Protein AF-A0A352IDE9-F1 (afdb_monomer)

Solvent-accessible surface area (backbone atoms only — not comparable to full-atom values): 1302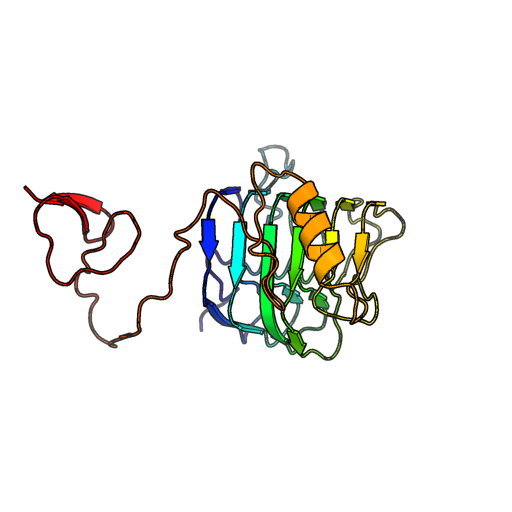6 Å² total; per-residue (Å²): 133,88,87,71,21,55,41,74,54,24,62,37,74,50,74,49,64,64,46,31,39,37,65,39,79,40,80,18,76,86,35,25,17,13,54,48,4,17,22,33,24,38,84,83,41,38,54,98,87,63,52,66,47,69,21,41,39,34,46,31,39,38,29,34,39,40,34,24,47,25,64,15,26,8,41,42,19,5,25,33,48,18,35,34,39,40,32,48,29,39,19,41,28,44,33,41,36,61,17,72,19,21,12,29,36,31,0,29,37,56,28,34,38,37,39,34,51,30,37,13,34,52,44,74,50,49,92,38,71,13,22,40,27,22,10,76,60,51,98,84,31,51,59,31,38,40,34,41,31,40,29,54,38,44,62,83,65,53,52,41,52,79,55,95,72,40,44,79,43,66,73,43,61,31,65,87,74,51,64,66,60,52,40,54,53,56,24,65,75,40,68,85,45,29,38,61,89,75,48,91,91,51,71,60,44,64,69,87,43,93,71,37,54,64,68,74,84,83,74,90,60,98,58,80,89,70,77,56,38,21,39,84,81,67,49,79,45,97,66,88,62,77,47,64,27,30,45,78,91,35,86,42,78,38,120

pLDDT: mean 89.45, std 15.09, range [34.94, 98.94]

Mean predicted aligned error: 9.0 Å

Sequence (255 aa):
TGNGYDSFFGVLCGNVRNIGFEDVDIDCTSTGSGVLGGYVGHTDYSDADRNLYTCYIENVWVTGKLKVASSYCGGFFGNVGGPTVMRNCYANMQITSGASLNGGIVGRVREALTMENCYAAGTINAGTWGGIVGGGQKGSTPATTYKDIVVWNNTEKNFGGTAANDRLSGILYYDGANFHDLQQAVVAWDSKLWTCTMEDGAYPVLLRTAVGIQPVADGVADGRVTSGIYTLTGVRVRQATKGLYIINGRKVMVK

Structure (mmCIF, N/CA/C/O backbone):
data_AF-A0A352IDE9-F1
#
_entry.id   AF-A0A352IDE9-F1
#
loop_
_atom_site.group_PDB
_atom_site.id
_atom_site.type_symbol
_atom_site.label_atom_id
_atom_site.label_alt_id
_atom_site.label_comp_id
_atom_site.label_asym_id
_atom_site.label_entity_id
_atom_site.label_seq_id
_atom_site.pdbx_PDB_ins_code
_atom_site.Cartn_x
_atom_site.Cartn_y
_atom_site.Cartn_z
_atom_site.occupancy
_atom_site.B_iso_or_equiv
_atom_site.auth_seq_id
_atom_site.auth_comp_id
_atom_site.auth_asym_id
_atom_site.auth_atom_id
_atom_site.pdbx_PDB_model_num
ATOM 1 N N . THR A 1 1 ? 17.478 -23.359 -2.709 1.00 36.72 1 THR A N 1
ATOM 2 C CA . THR A 1 1 ? 17.631 -21.909 -2.481 1.00 36.72 1 THR A CA 1
ATOM 3 C C . THR A 1 1 ? 16.580 -21.199 -3.313 1.00 36.72 1 THR A C 1
ATOM 5 O O . THR A 1 1 ? 16.746 -21.061 -4.517 1.00 36.72 1 THR A O 1
ATOM 8 N N . GLY A 1 2 ? 15.426 -20.892 -2.714 1.00 41.00 2 GLY A N 1
ATOM 9 C CA . GLY A 1 2 ? 14.331 -20.217 -3.415 1.00 41.00 2 GLY A CA 1
ATOM 10 C C . GLY A 1 2 ? 14.684 -18.749 -3.609 1.00 41.00 2 GLY A C 1
ATOM 11 O O . GLY A 1 2 ? 14.690 -17.986 -2.650 1.00 41.00 2 GLY A O 1
ATOM 12 N N . ASN A 1 3 ? 15.057 -18.370 -4.827 1.00 48.72 3 ASN A N 1
ATOM 13 C CA . ASN A 1 3 ? 15.268 -16.973 -5.177 1.00 48.72 3 ASN A CA 1
ATOM 14 C C . ASN A 1 3 ? 13.908 -16.312 -5.427 1.00 48.72 3 ASN A C 1
ATOM 16 O O . ASN A 1 3 ? 13.334 -16.495 -6.497 1.00 48.72 3 ASN A O 1
ATOM 20 N N . GLY A 1 4 ? 13.462 -15.490 -4.479 1.00 72.50 4 GLY A N 1
ATOM 21 C CA . GLY A 1 4 ? 12.673 -14.298 -4.785 1.00 72.50 4 GLY A CA 1
ATOM 22 C C . GLY A 1 4 ? 11.300 -14.209 -4.122 1.00 72.50 4 GLY A C 1
ATOM 23 O O . GLY A 1 4 ? 10.417 -15.009 -4.397 1.00 72.50 4 GLY A O 1
ATOM 24 N N . TYR A 1 5 ? 11.123 -13.130 -3.355 1.00 81.06 5 TYR A N 1
ATOM 25 C CA . TYR A 1 5 ? 9.841 -12.516 -2.996 1.00 81.06 5 TYR A CA 1
ATOM 26 C C . TYR A 1 5 ? 8.857 -13.427 -2.254 1.00 81.06 5 TYR A C 1
ATOM 28 O O . TYR A 1 5 ? 7.742 -13.621 -2.736 1.00 81.06 5 TYR A O 1
ATOM 36 N N . ASP A 1 6 ? 9.230 -13.943 -1.078 1.00 91.75 6 ASP A N 1
ATOM 37 C CA . ASP A 1 6 ? 8.305 -14.694 -0.212 1.00 91.75 6 ASP A CA 1
ATOM 38 C C . ASP A 1 6 ? 7.051 -13.845 0.055 1.00 91.75 6 ASP A C 1
ATOM 40 O O . ASP A 1 6 ? 7.111 -12.813 0.725 1.00 91.75 6 ASP A O 1
ATOM 44 N N . SER A 1 7 ? 5.953 -14.223 -0.597 1.00 94.56 7 SER A N 1
ATOM 45 C CA . SER A 1 7 ? 4.697 -13.476 -0.726 1.00 94.56 7 SER A CA 1
ATOM 46 C C . SER A 1 7 ? 3.680 -14.343 -1.475 1.00 94.56 7 SER A C 1
ATOM 48 O O . SER A 1 7 ? 4.015 -15.436 -1.936 1.00 94.56 7 SER A O 1
ATOM 50 N N . PHE A 1 8 ? 2.445 -13.869 -1.642 1.00 94.75 8 PHE A N 1
ATOM 51 C CA . PHE A 1 8 ? 1.420 -14.649 -2.337 1.00 94.75 8 PHE A CA 1
ATOM 52 C C . PHE A 1 8 ? 1.679 -14.808 -3.848 1.00 94.75 8 PHE A C 1
ATOM 54 O O . PHE A 1 8 ? 1.571 -15.914 -4.374 1.00 94.75 8 PHE A O 1
ATOM 61 N N . PHE A 1 9 ? 2.021 -13.726 -4.560 1.00 93.81 9 PHE A N 1
ATOM 62 C CA . PHE A 1 9 ? 2.241 -13.761 -6.016 1.00 93.81 9 PHE A CA 1
ATOM 63 C C . PHE A 1 9 ? 3.719 -13.725 -6.425 1.00 93.81 9 PHE A C 1
ATOM 65 O O . PHE A 1 9 ? 4.035 -13.982 -7.587 1.00 93.81 9 PHE A O 1
ATOM 72 N N . GLY A 1 10 ? 4.635 -13.366 -5.521 1.00 93.75 10 GLY A N 1
ATOM 73 C CA . GLY A 1 10 ? 6.023 -13.051 -5.861 1.00 93.75 10 GLY A CA 1
ATOM 74 C C . GLY A 1 10 ? 6.123 -11.723 -6.615 1.00 93.75 10 GLY A C 1
ATOM 75 O O . GLY A 1 10 ? 6.438 -10.680 -6.036 1.00 93.75 10 GLY A O 1
ATOM 76 N N . VAL A 1 11 ? 5.806 -11.759 -7.909 1.00 94.06 11 VAL A N 1
ATOM 77 C CA . VAL A 1 11 ? 5.697 -10.592 -8.796 1.00 94.06 11 VAL A CA 1
ATOM 78 C C . VAL A 1 11 ? 4.276 -10.537 -9.345 1.00 94.06 11 VAL A C 1
ATOM 80 O O . VAL A 1 11 ? 3.870 -11.390 -10.133 1.00 94.06 11 VAL A O 1
ATOM 83 N N . LEU A 1 12 ? 3.510 -9.525 -8.943 1.00 96.06 12 LEU A N 1
ATOM 84 C CA . LEU A 1 12 ? 2.141 -9.346 -9.406 1.00 96.06 12 LEU A CA 1
ATOM 85 C C . LEU A 1 12 ? 2.095 -8.495 -10.680 1.00 96.06 12 LEU A C 1
ATOM 87 O O . LEU A 1 12 ? 2.311 -7.288 -10.627 1.00 96.06 12 LEU A O 1
ATOM 91 N N . CYS A 1 13 ? 1.713 -9.105 -11.801 1.00 95.19 13 CYS A N 1
ATOM 92 C CA . CYS A 1 13 ? 1.390 -8.420 -13.056 1.00 95.19 13 CYS A CA 1
ATOM 93 C C . CYS A 1 13 ? -0.074 -8.694 -13.416 1.00 95.19 13 CYS A C 1
ATOM 95 O O . CYS A 1 13 ? -0.402 -9.771 -13.912 1.00 95.19 13 CYS A O 1
ATOM 97 N N . GLY A 1 14 ? -0.971 -7.753 -13.116 1.00 91.62 14 GLY A N 1
ATOM 98 C CA . GLY A 1 14 ? -2.404 -7.932 -13.339 1.00 91.62 14 GLY A CA 1
ATOM 99 C C . GLY A 1 14 ? -3.266 -7.255 -12.281 1.00 91.62 14 GLY A C 1
ATOM 100 O O . GLY A 1 14 ? -2.928 -6.191 -11.768 1.00 91.62 14 GLY A O 1
ATOM 101 N N . ASN A 1 15 ? -4.408 -7.873 -11.976 1.00 93.25 15 ASN A N 1
ATOM 102 C CA . ASN A 1 15 ? -5.455 -7.268 -11.156 1.00 93.25 15 ASN A CA 1
ATOM 103 C C . ASN A 1 15 ? -5.825 -8.161 -9.971 1.00 93.25 15 ASN A C 1
ATOM 105 O O . ASN A 1 15 ? -6.047 -9.356 -10.152 1.00 93.25 15 ASN A O 1
ATOM 109 N N . VAL A 1 16 ? -5.976 -7.566 -8.788 1.00 95.06 16 VAL A N 1
ATOM 110 C CA . VAL A 1 16 ? -6.447 -8.240 -7.569 1.00 95.06 16 VAL A CA 1
ATOM 111 C C . VAL A 1 16 ? -7.591 -7.423 -7.001 1.00 95.06 16 VAL A C 1
ATOM 113 O O . VAL A 1 16 ? -7.438 -6.224 -6.775 1.00 95.06 16 VAL A O 1
ATOM 116 N N . ARG A 1 17 ? -8.760 -8.045 -6.818 1.00 94.00 17 ARG A N 1
ATOM 117 C CA . ARG A 1 17 ? -9.954 -7.321 -6.381 1.00 94.00 17 ARG A CA 1
ATOM 118 C C . ARG A 1 17 ? -10.809 -8.123 -5.413 1.00 94.00 17 ARG A C 1
ATOM 120 O O . ARG A 1 17 ? -10.960 -9.327 -5.599 1.00 94.00 17 ARG A O 1
ATOM 127 N N . ASN A 1 18 ? -11.439 -7.425 -4.470 1.00 89.94 18 ASN A N 1
ATOM 128 C CA . ASN A 1 18 ? -12.475 -7.954 -3.573 1.00 89.94 18 ASN A CA 1
ATOM 129 C C . ASN A 1 18 ? -12.016 -9.154 -2.729 1.00 89.94 18 ASN A C 1
ATOM 131 O O . ASN A 1 18 ? -12.740 -10.145 -2.610 1.00 89.94 18 ASN A O 1
ATOM 135 N N . ILE A 1 19 ? -10.802 -9.091 -2.186 1.00 89.50 19 ILE A N 1
ATOM 136 C CA . ILE A 1 19 ? -10.217 -10.201 -1.434 1.00 89.50 19 ILE A CA 1
ATOM 137 C C . ILE A 1 19 ? -9.332 -9.700 -0.299 1.00 89.50 19 ILE A C 1
ATOM 139 O O . ILE A 1 19 ? -8.597 -8.730 -0.456 1.00 89.50 19 ILE A O 1
ATOM 143 N N . GLY A 1 20 ? -9.407 -10.380 0.836 1.00 92.12 20 GLY A N 1
ATOM 144 C CA . GLY A 1 20 ? -8.561 -10.133 1.994 1.00 92.12 20 GLY A CA 1
ATOM 145 C C . GLY A 1 20 ? -7.564 -11.243 2.204 1.00 92.12 20 GLY A C 1
ATOM 146 O O . GLY A 1 20 ? -7.850 -12.392 1.873 1.00 92.12 20 GLY A O 1
ATOM 147 N N . PHE A 1 21 ? -6.434 -10.905 2.798 1.00 92.94 21 PHE A N 1
ATOM 148 C CA . PHE A 1 21 ? -5.451 -11.857 3.289 1.00 92.94 21 PHE A CA 1
ATOM 149 C C . PHE A 1 21 ? -5.334 -11.623 4.785 1.00 92.94 21 PHE A C 1
ATOM 151 O O . PHE A 1 21 ? -4.809 -10.595 5.213 1.00 92.94 21 PHE A O 1
ATOM 158 N N . GLU A 1 22 ? -5.913 -12.523 5.567 1.00 91.75 22 GLU A N 1
ATOM 159 C CA . GLU A 1 22 ? -6.051 -12.340 7.007 1.00 91.75 22 GLU A CA 1
ATOM 160 C C . GLU A 1 22 ? -5.077 -13.233 7.756 1.00 91.75 22 GLU A C 1
ATOM 162 O O . GLU A 1 22 ? -4.833 -14.360 7.335 1.00 91.75 22 GLU A O 1
ATOM 167 N N . ASP A 1 23 ? -4.525 -12.704 8.850 1.00 93.31 23 ASP A N 1
ATOM 168 C CA . ASP A 1 23 ? -3.567 -13.402 9.715 1.00 93.31 23 ASP A CA 1
ATOM 169 C C . ASP A 1 23 ? -2.433 -14.074 8.920 1.00 93.31 23 ASP A C 1
ATOM 171 O O . ASP A 1 23 ? -2.084 -15.241 9.100 1.00 93.31 23 ASP A O 1
ATOM 175 N N . VAL A 1 24 ? -1.875 -13.317 7.973 1.00 93.81 24 VAL A N 1
ATOM 176 C CA . VAL A 1 24 ? -0.720 -13.766 7.199 1.00 93.81 24 VAL A CA 1
ATOM 177 C C . VAL A 1 24 ? 0.520 -13.787 8.085 1.00 93.81 24 VAL A C 1
ATOM 179 O O . VAL A 1 24 ? 0.693 -12.916 8.935 1.00 93.81 24 VAL A O 1
ATOM 182 N N . ASP A 1 25 ? 1.416 -14.738 7.852 1.00 95.94 25 ASP A N 1
ATOM 183 C CA . ASP A 1 25 ? 2.741 -14.764 8.469 1.00 95.94 25 ASP A CA 1
ATOM 184 C C . ASP A 1 25 ? 3.778 -15.026 7.377 1.00 95.94 25 ASP A C 1
ATOM 186 O O . ASP A 1 25 ? 3.821 -16.100 6.775 1.00 95.94 25 ASP A O 1
ATOM 190 N N . ILE A 1 26 ? 4.554 -13.994 7.048 1.00 94.62 26 ILE A N 1
ATOM 191 C CA . ILE A 1 26 ? 5.551 -14.029 5.977 1.00 94.62 26 ILE A CA 1
ATOM 192 C C . ILE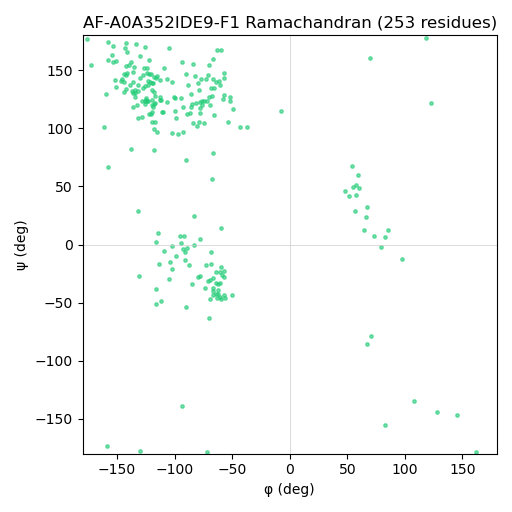 A 1 26 ? 6.912 -13.673 6.564 1.00 94.62 26 ILE A C 1
ATOM 194 O O . ILE A 1 26 ? 7.085 -12.575 7.091 1.00 94.62 26 ILE A O 1
ATOM 198 N N . ASP A 1 27 ? 7.896 -14.560 6.395 1.00 95.12 27 ASP A N 1
ATOM 199 C CA . ASP A 1 27 ? 9.308 -14.307 6.708 1.00 95.12 27 ASP A CA 1
ATOM 200 C C . ASP A 1 27 ? 10.150 -14.347 5.426 1.00 95.12 27 ASP A C 1
ATOM 202 O O . ASP A 1 27 ? 10.537 -15.413 4.947 1.00 95.12 27 ASP A O 1
ATOM 206 N N . CYS A 1 28 ? 10.421 -13.168 4.858 1.00 93.50 28 CYS A N 1
ATOM 207 C CA . CYS A 1 28 ? 11.273 -13.011 3.687 1.00 93.50 28 CYS A CA 1
ATOM 208 C C . CYS A 1 28 ? 12.692 -12.599 4.088 1.00 93.50 28 CYS A C 1
ATOM 210 O O . CYS A 1 28 ? 12.950 -11.459 4.481 1.00 93.50 28 CYS A O 1
ATOM 212 N N . THR A 1 29 ? 13.652 -13.511 3.938 1.00 90.62 29 THR A N 1
ATOM 213 C CA . THR A 1 29 ? 15.048 -13.275 4.356 1.00 90.62 29 THR A CA 1
ATOM 214 C C . THR A 1 29 ? 15.986 -12.868 3.218 1.00 90.62 29 THR A C 1
ATOM 216 O O . THR A 1 29 ? 17.119 -12.457 3.464 1.00 90.62 29 THR A O 1
ATOM 219 N N . SER A 1 30 ? 15.529 -12.963 1.968 1.00 86.25 30 SER A N 1
ATOM 220 C CA . SER A 1 30 ? 16.398 -12.917 0.785 1.00 86.25 30 SER A CA 1
ATOM 221 C C . SER A 1 30 ? 16.363 -11.597 0.007 1.00 86.25 30 SER A C 1
ATOM 223 O O . SER A 1 30 ? 17.352 -11.225 -0.620 1.00 86.25 30 SER A O 1
ATOM 225 N N . THR A 1 31 ? 15.238 -10.882 0.024 1.00 91.06 31 THR A N 1
ATOM 226 C CA . THR A 1 31 ? 14.988 -9.699 -0.814 1.00 91.06 31 THR A CA 1
ATOM 227 C C . THR A 1 31 ? 13.879 -8.839 -0.203 1.00 91.06 31 THR A C 1
ATOM 229 O O . THR A 1 31 ? 13.429 -9.105 0.909 1.00 91.06 31 THR A O 1
ATOM 232 N N . GLY A 1 32 ? 13.448 -7.797 -0.913 1.00 92.62 32 GLY A N 1
ATOM 233 C CA . GLY A 1 32 ? 12.332 -6.964 -0.487 1.00 92.62 32 GLY A CA 1
ATOM 234 C C . GLY A 1 32 ? 10.980 -7.599 -0.793 1.00 92.62 32 GLY A C 1
ATOM 235 O O . GLY A 1 32 ? 10.808 -8.164 -1.868 1.00 92.62 32 GLY A O 1
ATOM 236 N N . SER A 1 33 ? 10.019 -7.501 0.125 1.00 96.50 33 SER A N 1
ATOM 237 C CA . SER A 1 33 ? 8.734 -8.197 0.015 1.00 96.50 33 SER A CA 1
ATOM 238 C C . SER A 1 33 ? 7.535 -7.385 0.515 1.00 96.50 33 SER A C 1
ATOM 240 O O . SER A 1 33 ? 7.671 -6.292 1.066 1.00 96.50 33 SER A O 1
ATOM 242 N N . GLY A 1 34 ? 6.356 -7.951 0.294 1.00 97.81 34 GLY A N 1
ATOM 243 C CA . GLY A 1 34 ? 5.067 -7.553 0.838 1.00 97.81 34 GLY A CA 1
ATOM 244 C C . GLY A 1 34 ? 4.106 -8.735 0.792 1.00 97.81 34 GLY A C 1
ATOM 245 O O . GLY A 1 34 ? 4.451 -9.782 0.249 1.00 97.81 34 GLY A O 1
ATOM 246 N N . VAL A 1 35 ? 2.902 -8.599 1.348 1.00 98.25 35 VAL A N 1
ATOM 247 C CA . VAL A 1 35 ? 1.969 -9.736 1.433 1.00 98.25 35 VAL A CA 1
ATOM 248 C C . VAL A 1 35 ? 1.565 -10.257 0.057 1.00 98.25 35 VAL A C 1
ATOM 250 O O . VAL A 1 35 ? 1.554 -11.466 -0.180 1.00 98.25 35 VAL A O 1
ATOM 253 N N . LEU A 1 36 ? 1.281 -9.352 -0.879 1.00 97.50 36 LEU A N 1
ATOM 254 C CA . LEU A 1 36 ? 0.892 -9.735 -2.232 1.00 97.50 36 LEU A CA 1
ATOM 255 C C . LEU A 1 36 ? 2.103 -9.990 -3.123 1.00 97.50 36 LEU A C 1
ATOM 257 O O . LEU A 1 36 ? 2.043 -10.857 -3.990 1.00 97.50 36 LEU A O 1
ATOM 261 N N . GLY A 1 37 ? 3.197 -9.260 -2.931 1.00 96.50 37 GLY A N 1
ATOM 262 C CA . GLY A 1 37 ? 4.366 -9.405 -3.786 1.00 96.50 37 GLY A CA 1
ATOM 263 C C . GLY A 1 37 ? 5.569 -8.620 -3.303 1.00 96.50 37 GLY A C 1
ATOM 264 O O . GLY A 1 37 ? 5.446 -7.549 -2.713 1.00 96.50 37 GLY A O 1
ATOM 265 N N . GLY A 1 38 ? 6.759 -9.075 -3.671 1.00 96.56 38 GLY A N 1
ATOM 266 C CA . GLY A 1 38 ? 7.912 -8.181 -3.696 1.00 96.56 38 GLY A CA 1
ATOM 267 C C . GLY A 1 38 ? 7.778 -7.109 -4.767 1.00 96.56 38 GLY A C 1
ATOM 268 O O . GLY A 1 38 ? 8.274 -6.002 -4.575 1.00 96.56 38 GLY A O 1
ATOM 269 N N . TYR A 1 39 ? 7.062 -7.403 -5.856 1.00 96.62 39 TYR A N 1
ATOM 270 C CA . TYR A 1 39 ? 6.796 -6.465 -6.944 1.00 96.62 39 TYR A CA 1
ATOM 271 C C . TYR A 1 39 ? 5.311 -6.413 -7.299 1.00 96.62 39 TYR A C 1
ATOM 273 O O . TYR A 1 39 ? 4.640 -7.444 -7.336 1.00 96.62 39 TYR A O 1
ATOM 281 N N . VAL A 1 40 ? 4.840 -5.215 -7.645 1.00 98.19 40 VAL A N 1
ATOM 282 C CA . VAL A 1 40 ? 3.651 -4.996 -8.475 1.00 98.19 40 VAL A CA 1
ATOM 283 C C . VAL A 1 40 ? 4.056 -4.283 -9.761 1.00 98.19 40 VAL A C 1
ATOM 285 O O . VAL A 1 40 ? 4.763 -3.271 -9.733 1.00 98.19 40 VAL A O 1
ATOM 288 N N . GLY A 1 41 ? 3.645 -4.853 -10.888 1.00 95.25 41 GLY A N 1
ATOM 289 C CA . GLY A 1 41 ? 4.132 -4.507 -12.214 1.00 95.25 41 GLY A CA 1
ATOM 290 C C . GLY A 1 41 ? 5.586 -4.932 -12.454 1.00 95.25 41 GLY A C 1
ATOM 291 O O . GLY A 1 41 ? 6.373 -5.170 -11.533 1.00 95.25 41 GLY A O 1
ATOM 292 N N . HIS A 1 42 ? 5.947 -5.015 -13.730 1.00 91.88 42 HIS A N 1
ATOM 293 C CA . HIS A 1 42 ? 7.302 -5.302 -14.192 1.00 91.88 42 HIS A CA 1
ATOM 294 C C . HIS A 1 42 ? 7.521 -4.637 -15.552 1.00 91.88 42 HIS A C 1
ATOM 296 O O . HIS A 1 42 ? 6.555 -4.404 -16.277 1.00 91.88 42 HIS A O 1
ATOM 302 N N . THR A 1 43 ? 8.775 -4.391 -15.937 1.00 86.50 43 THR A N 1
ATOM 303 C CA . THR A 1 43 ? 9.109 -3.816 -17.256 1.00 86.50 43 THR A CA 1
ATOM 304 C C . THR A 1 43 ? 8.619 -4.677 -18.421 1.00 86.50 43 THR A C 1
ATOM 306 O O . THR A 1 43 ? 8.330 -4.170 -19.501 1.00 86.50 43 THR A O 1
ATOM 309 N N . ASP A 1 44 ? 8.477 -5.978 -18.176 1.00 88.81 44 ASP A N 1
ATOM 310 C CA . ASP A 1 44 ? 8.025 -6.956 -19.169 1.00 88.81 44 ASP A CA 1
ATOM 311 C C . ASP A 1 44 ? 6.496 -7.113 -19.193 1.00 88.81 44 ASP A C 1
ATOM 313 O O . ASP A 1 44 ? 5.961 -7.854 -20.012 1.00 88.81 44 ASP A O 1
ATOM 317 N N . TYR A 1 45 ? 5.775 -6.420 -18.306 1.00 92.06 45 TYR A N 1
ATOM 318 C CA . TYR A 1 45 ? 4.317 -6.358 -18.337 1.00 92.06 45 TYR A CA 1
ATOM 319 C C . TYR A 1 45 ? 3.878 -5.170 -19.194 1.00 92.06 45 TYR A C 1
ATOM 321 O O . TYR A 1 45 ? 3.456 -4.130 -18.690 1.00 92.06 45 TYR A O 1
ATOM 329 N N . SER A 1 46 ? 4.044 -5.327 -20.504 1.00 93.44 46 SER A N 1
ATOM 330 C CA . SER A 1 46 ? 3.764 -4.310 -21.516 1.00 93.44 46 SER A CA 1
ATOM 331 C C . SER A 1 46 ? 3.136 -4.891 -22.781 1.00 93.44 46 SER A C 1
ATOM 333 O O . SER A 1 46 ? 3.139 -6.106 -22.994 1.00 93.44 46 SER A O 1
ATOM 335 N N . ASP A 1 47 ? 2.581 -4.008 -23.612 1.00 88.81 47 ASP A N 1
ATOM 336 C CA . ASP A 1 47 ? 2.179 -4.333 -24.979 1.00 88.81 47 ASP A CA 1
ATOM 337 C C . ASP A 1 47 ? 3.388 -4.524 -25.921 1.00 88.81 47 ASP A C 1
ATOM 339 O O . ASP A 1 47 ? 4.552 -4.437 -25.521 1.00 88.81 47 ASP A O 1
ATOM 343 N N . ALA A 1 48 ? 3.112 -4.791 -27.201 1.00 92.81 48 ALA A N 1
ATOM 344 C CA . ALA A 1 48 ? 4.145 -5.015 -28.214 1.00 92.81 48 ALA A CA 1
ATOM 345 C C . ALA A 1 48 ? 5.083 -3.807 -28.424 1.00 92.81 48 ALA A C 1
ATOM 347 O O . ALA A 1 48 ? 6.228 -3.996 -28.837 1.00 92.81 48 ALA A O 1
ATOM 348 N N . ASP A 1 49 ? 4.625 -2.596 -28.096 1.00 93.25 49 ASP A N 1
ATOM 349 C CA . ASP A 1 49 ? 5.367 -1.342 -28.243 1.00 93.25 49 ASP A CA 1
ATOM 350 C C . ASP A 1 49 ? 6.093 -0.934 -26.945 1.00 93.25 49 ASP A C 1
ATOM 352 O O . ASP A 1 49 ? 6.693 0.139 -26.873 1.00 93.25 49 ASP A O 1
ATOM 356 N N . ARG A 1 50 ? 6.097 -1.810 -25.927 1.00 91.62 50 ARG A N 1
ATOM 357 C CA . ARG A 1 50 ? 6.645 -1.581 -24.578 1.00 91.62 50 ARG A CA 1
ATOM 358 C C . ARG A 1 50 ? 5.904 -0.522 -23.760 1.00 91.62 50 ARG A C 1
ATOM 360 O O . ARG A 1 50 ? 6.467 0.011 -22.800 1.00 91.62 50 ARG A O 1
ATOM 367 N N . ASN A 1 51 ? 4.636 -0.254 -24.061 1.00 89.81 51 ASN A N 1
ATOM 368 C CA . ASN A 1 51 ? 3.802 0.520 -23.147 1.00 89.81 51 ASN A CA 1
ATOM 369 C C . ASN A 1 51 ? 3.392 -0.380 -21.981 1.00 89.81 51 ASN A C 1
ATOM 371 O O . ASN A 1 51 ? 2.767 -1.424 -22.176 1.00 89.81 51 ASN A O 1
ATOM 375 N N . LEU A 1 52 ? 3.770 0.008 -20.763 1.00 93.56 52 LEU A N 1
ATOM 376 C CA . LEU A 1 52 ? 3.494 -0.781 -19.565 1.00 93.56 52 LEU A CA 1
ATOM 377 C C . LEU A 1 52 ? 1.987 -0.858 -19.294 1.00 93.56 52 LEU A C 1
ATOM 379 O O . LEU A 1 52 ? 1.281 0.152 -19.307 1.00 93.56 52 LEU A O 1
ATOM 383 N N . TYR A 1 53 ? 1.508 -2.059 -18.988 1.00 92.38 53 TYR A N 1
ATOM 384 C CA . TYR A 1 53 ? 0.146 -2.267 -18.528 1.00 92.38 53 TYR A CA 1
ATOM 385 C C . TYR A 1 53 ? 0.001 -1.872 -17.058 1.00 92.38 53 TYR A C 1
ATOM 387 O O . TYR A 1 53 ? 0.860 -2.150 -16.218 1.00 92.38 53 TYR A O 1
ATOM 395 N N . THR A 1 54 ? -1.144 -1.275 -16.734 1.00 96.69 54 THR A N 1
ATOM 396 C CA . THR A 1 54 ? -1.476 -0.897 -15.361 1.00 96.69 54 THR A CA 1
ATOM 397 C C . THR A 1 54 ? -1.963 -2.099 -14.554 1.00 96.69 54 THR A C 1
ATOM 399 O O . THR A 1 54 ? -2.836 -2.846 -15.001 1.00 96.69 54 THR A O 1
ATOM 402 N N . CYS A 1 55 ? -1.437 -2.259 -13.340 1.00 98.00 55 CYS A N 1
ATOM 403 C CA . CYS A 1 55 ? -1.959 -3.189 -12.340 1.00 98.00 55 CYS A CA 1
ATOM 404 C C . CYS A 1 55 ? -3.047 -2.517 -11.488 1.00 98.00 55 CYS A C 1
ATOM 406 O O . CYS A 1 55 ? -2.875 -1.373 -11.063 1.00 98.00 5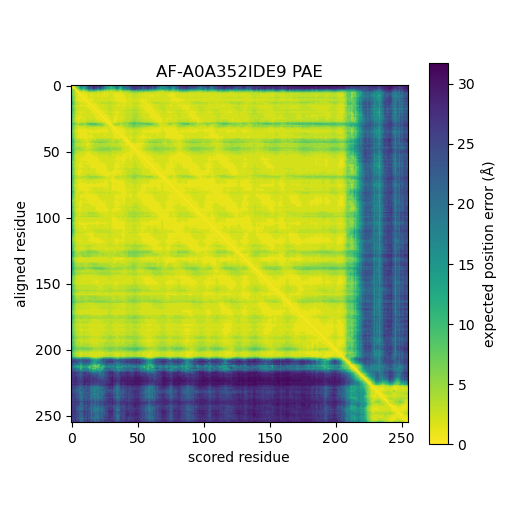5 CYS A O 1
ATOM 408 N N . TYR A 1 56 ? -4.146 -3.222 -11.201 1.00 97.69 56 TYR A N 1
ATOM 409 C CA . TYR A 1 56 ? -5.256 -2.693 -10.394 1.00 97.69 56 TYR A CA 1
ATOM 410 C C . TYR A 1 56 ? -5.491 -3.522 -9.135 1.00 97.69 56 TYR A C 1
ATOM 412 O O . TYR A 1 56 ? -5.829 -4.705 -9.222 1.00 97.69 56 TYR A O 1
ATOM 420 N N . ILE A 1 57 ? -5.375 -2.877 -7.977 1.00 98.50 57 ILE A N 1
ATOM 421 C CA . ILE A 1 57 ? -5.588 -3.464 -6.653 1.00 98.50 57 ILE A CA 1
ATOM 422 C C . ILE A 1 57 ? -6.768 -2.742 -6.012 1.00 98.50 57 ILE A C 1
ATOM 424 O O . ILE A 1 57 ? -6.641 -1.581 -5.634 1.00 98.50 57 ILE A O 1
ATOM 428 N N . GLU A 1 58 ? -7.931 -3.385 -5.949 1.00 96.94 58 GLU A N 1
ATOM 429 C CA . GLU A 1 58 ? -9.172 -2.696 -5.571 1.00 96.94 58 GLU A CA 1
ATOM 430 C C . GLU A 1 58 ? -9.995 -3.489 -4.560 1.00 96.94 58 GLU A C 1
ATOM 432 O O . GLU A 1 58 ? -10.343 -4.643 -4.810 1.00 96.94 58 GLU A O 1
ATOM 437 N N . ASN A 1 59 ? -10.369 -2.869 -3.442 1.00 95.81 59 ASN A N 1
ATOM 438 C CA . ASN A 1 59 ? -11.129 -3.526 -2.372 1.00 95.81 59 ASN A CA 1
ATOM 439 C C . ASN A 1 59 ? -10.353 -4.732 -1.802 1.00 95.81 59 ASN A C 1
ATOM 441 O O . ASN A 1 59 ? -10.869 -5.853 -1.735 1.00 95.81 59 ASN A O 1
ATOM 445 N N . VAL A 1 60 ? -9.076 -4.516 -1.480 1.00 96.88 60 VAL A N 1
ATOM 446 C CA . VAL A 1 60 ? -8.153 -5.558 -1.008 1.00 96.88 60 VAL A CA 1
ATOM 447 C C . VAL A 1 60 ? -7.586 -5.163 0.343 1.00 96.88 60 VAL A C 1
ATOM 449 O O . VAL A 1 60 ? -7.252 -4.001 0.555 1.00 96.88 60 VAL A O 1
ATOM 452 N N . TRP A 1 61 ? -7.433 -6.120 1.252 1.00 97.56 61 TRP A N 1
ATOM 453 C CA . TRP A 1 61 ? -6.800 -5.857 2.541 1.00 97.56 61 TRP A CA 1
ATOM 454 C C . TRP A 1 61 ? -5.851 -6.953 2.976 1.00 97.56 61 TRP A C 1
ATOM 456 O O . TRP A 1 61 ? -5.954 -8.097 2.533 1.00 97.56 61 TRP A O 1
ATOM 466 N N . VAL A 1 62 ? -4.920 -6.576 3.846 1.00 97.75 62 VAL A N 1
ATOM 467 C CA . VAL A 1 62 ? -3.933 -7.485 4.425 1.00 97.75 62 VAL A CA 1
ATOM 468 C C . VAL A 1 62 ? -3.826 -7.251 5.931 1.00 97.75 62 VAL A C 1
ATOM 470 O O . VAL A 1 62 ? -3.740 -6.104 6.383 1.00 97.75 62 VAL A O 1
ATOM 473 N N . THR A 1 63 ? -3.853 -8.330 6.712 1.00 97.25 63 THR A N 1
ATOM 474 C CA . THR A 1 63 ? -3.606 -8.310 8.159 1.00 97.25 63 THR A CA 1
ATOM 475 C C . THR A 1 63 ? -2.678 -9.444 8.562 1.00 97.25 63 THR A C 1
ATOM 477 O O . THR A 1 63 ? -2.650 -10.484 7.909 1.00 97.25 63 THR A O 1
ATOM 480 N N . GLY A 1 64 ? -1.929 -9.252 9.646 1.00 97.38 64 GLY A N 1
ATOM 481 C CA . GLY A 1 64 ? -1.018 -10.262 10.182 1.00 97.38 64 GLY A CA 1
ATOM 482 C C . GLY A 1 64 ? 0.390 -9.719 10.395 1.00 97.38 64 GLY A C 1
ATOM 483 O O . GLY A 1 64 ? 0.573 -8.565 10.789 1.00 97.38 64 GLY A O 1
ATOM 484 N N . LYS A 1 65 ? 1.391 -10.562 10.156 1.00 98.44 65 LYS A N 1
ATOM 485 C CA . LYS A 1 65 ? 2.811 -10.315 10.405 1.00 98.44 65 LYS A CA 1
ATOM 486 C C . LYS A 1 65 ? 3.605 -10.378 9.109 1.00 98.44 65 LYS A C 1
ATOM 488 O O . LYS A 1 65 ? 3.398 -11.242 8.260 1.00 98.44 65 LYS A O 1
ATOM 493 N N . LEU A 1 66 ? 4.544 -9.451 8.972 1.00 98.38 66 LEU A N 1
ATOM 494 C CA . LEU A 1 66 ? 5.460 -9.405 7.841 1.00 98.38 66 LEU A CA 1
ATOM 495 C C . LEU A 1 66 ? 6.869 -9.128 8.344 1.00 98.38 66 LEU A C 1
ATOM 497 O O . LEU A 1 66 ? 7.149 -8.072 8.915 1.00 98.38 66 LEU A O 1
ATOM 501 N N . LYS A 1 67 ? 7.769 -10.070 8.093 1.00 98.12 67 LYS A N 1
ATOM 502 C CA . LYS A 1 67 ? 9.190 -9.939 8.365 1.00 98.12 67 LYS A CA 1
ATOM 503 C C . LYS A 1 67 ? 9.964 -9.893 7.055 1.00 98.12 67 LYS A C 1
ATOM 505 O O . LYS A 1 67 ? 9.832 -10.780 6.220 1.00 98.12 67 LYS A O 1
ATOM 510 N N . VAL A 1 68 ? 10.761 -8.843 6.867 1.00 97.12 68 VAL A N 1
ATOM 511 C CA . VAL A 1 68 ? 11.564 -8.645 5.648 1.00 97.12 68 VAL A CA 1
ATOM 512 C C . VAL A 1 68 ? 12.989 -8.268 6.027 1.00 97.12 68 VAL A C 1
ATOM 514 O O . VAL A 1 68 ? 13.226 -7.258 6.683 1.00 97.12 68 VAL A O 1
ATOM 517 N N . ALA A 1 69 ? 13.971 -9.070 5.625 1.00 95.00 69 ALA A N 1
ATOM 518 C CA . ALA A 1 69 ? 15.350 -8.867 6.061 1.00 95.00 69 ALA A CA 1
ATOM 519 C C . ALA A 1 69 ? 16.088 -7.757 5.300 1.00 95.00 69 ALA A C 1
ATOM 521 O O . ALA A 1 69 ? 17.022 -7.181 5.851 1.00 95.00 69 ALA A O 1
ATOM 522 N N . SER A 1 70 ? 15.730 -7.463 4.042 1.00 93.31 70 SER A N 1
ATOM 523 C CA . SER A 1 70 ? 16.529 -6.548 3.217 1.00 93.31 70 SER A CA 1
ATOM 524 C C . SER A 1 70 ? 15.748 -5.825 2.114 1.00 93.31 70 SER A C 1
ATOM 526 O O . SER A 1 70 ? 14.606 -6.141 1.797 1.00 93.31 70 SER A O 1
ATOM 528 N N . SER A 1 71 ? 16.411 -4.851 1.485 1.00 95.12 71 SER A N 1
ATOM 529 C CA . SER A 1 71 ? 15.943 -4.092 0.317 1.00 95.12 71 SER A CA 1
ATOM 530 C C . SER A 1 71 ? 14.744 -3.173 0.572 1.00 95.12 71 SER A C 1
ATOM 532 O O . SER A 1 71 ? 14.947 -1.988 0.826 1.00 95.12 71 SER A O 1
ATOM 534 N N . TYR A 1 72 ? 13.508 -3.667 0.492 1.00 96.19 72 TYR A N 1
ATOM 535 C CA . TYR A 1 72 ? 12.297 -2.843 0.609 1.00 96.19 72 TYR A CA 1
ATOM 536 C C . TYR A 1 72 ? 11.117 -3.651 1.160 1.00 96.19 72 TYR A C 1
ATOM 538 O O . TYR A 1 72 ? 10.946 -4.809 0.801 1.00 96.19 72 TYR A O 1
ATOM 546 N N . CYS A 1 73 ? 10.295 -3.050 2.014 1.00 98.25 73 CYS A N 1
ATOM 547 C CA . CYS A 1 73 ? 9.177 -3.721 2.676 1.00 98.25 73 CYS A CA 1
ATOM 548 C C . CYS A 1 73 ? 7.913 -2.867 2.618 1.00 98.25 73 CYS A C 1
ATOM 550 O O . CYS A 1 73 ? 7.951 -1.691 2.979 1.00 98.25 73 CYS A O 1
ATOM 552 N N . GLY A 1 74 ? 6.795 -3.452 2.197 1.00 98.31 74 GLY A N 1
ATOM 553 C CA . GLY A 1 74 ? 5.486 -2.814 2.296 1.00 98.31 74 GLY A CA 1
ATOM 554 C C . GLY A 1 74 ? 4.396 -3.818 2.613 1.00 98.31 74 GLY A C 1
ATOM 555 O O . GLY A 1 74 ? 4.471 -4.949 2.145 1.00 98.31 74 GLY A O 1
ATOM 556 N N . GLY A 1 75 ? 3.374 -3.415 3.374 1.00 98.50 75 GLY A N 1
ATOM 557 C CA . GLY A 1 75 ? 2.275 -4.312 3.746 1.00 98.50 75 GLY A CA 1
ATOM 558 C C . GLY A 1 75 ? 1.677 -5.052 2.545 1.00 98.50 75 GLY A C 1
ATOM 559 O O . GLY A 1 75 ? 1.504 -6.263 2.600 1.00 98.50 75 GLY A O 1
ATOM 560 N N . PHE A 1 76 ? 1.458 -4.370 1.418 1.00 98.75 76 PHE A N 1
ATOM 561 C CA . PHE A 1 76 ? 1.032 -5.011 0.170 1.00 98.75 76 PHE A CA 1
ATOM 562 C C . PHE A 1 76 ? 2.213 -5.428 -0.694 1.00 98.75 76 PHE A C 1
ATOM 564 O O . PHE A 1 76 ? 2.287 -6.585 -1.114 1.00 98.75 76 PHE A O 1
ATOM 571 N N . PHE A 1 77 ? 3.105 -4.474 -0.982 1.00 98.7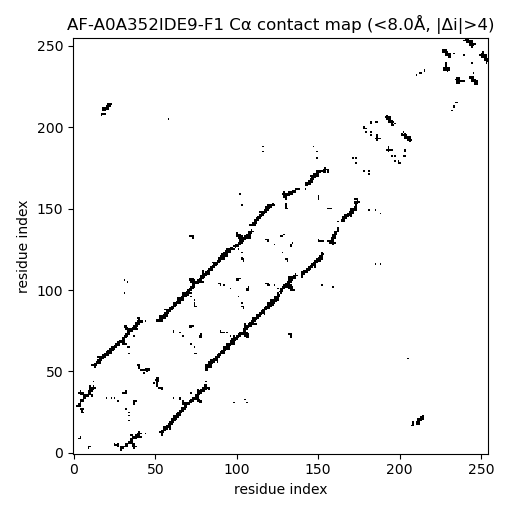5 77 PHE A N 1
ATOM 572 C CA . PHE A 1 77 ? 4.183 -4.670 -1.941 1.00 98.75 77 PHE A CA 1
ATOM 573 C C . PHE A 1 77 ? 5.516 -4.132 -1.456 1.00 98.75 77 PHE A C 1
ATOM 575 O O . PHE A 1 77 ? 5.617 -3.005 -0.968 1.00 98.75 77 PHE A O 1
ATOM 582 N N . GLY A 1 78 ? 6.568 -4.894 -1.732 1.00 98.25 78 GLY A N 1
ATOM 583 C CA . GLY A 1 78 ? 7.929 -4.404 -1.588 1.00 98.25 78 GLY A CA 1
ATOM 584 C C . GLY A 1 78 ? 8.225 -3.238 -2.541 1.00 98.25 78 GLY A C 1
ATOM 585 O O . GLY A 1 78 ? 8.776 -2.220 -2.128 1.00 98.25 78 GLY A O 1
ATOM 586 N N . ASN A 1 79 ? 7.847 -3.363 -3.814 1.00 97.94 79 ASN A N 1
ATOM 587 C CA . ASN A 1 79 ? 8.189 -2.415 -4.868 1.00 97.94 79 ASN A CA 1
ATOM 588 C C . ASN A 1 79 ? 7.060 -2.231 -5.896 1.00 97.94 79 ASN A C 1
ATOM 590 O O . ASN A 1 79 ? 6.596 -3.195 -6.497 1.00 97.94 79 ASN A O 1
ATOM 594 N N . VAL A 1 80 ? 6.718 -0.980 -6.200 1.00 98.31 80 VAL A N 1
ATOM 595 C CA . VAL A 1 80 ? 5.943 -0.609 -7.394 1.00 98.31 80 VAL A CA 1
ATOM 596 C C . VAL A 1 80 ? 6.911 -0.470 -8.566 1.00 98.31 80 VAL A C 1
ATOM 598 O O . VAL A 1 80 ? 7.696 0.479 -8.618 1.00 98.31 80 VAL A O 1
ATOM 601 N N . GLY A 1 81 ? 6.906 -1.465 -9.454 1.00 96.50 81 GLY A N 1
ATOM 602 C CA . GLY A 1 81 ? 7.799 -1.592 -10.611 1.00 96.50 81 GLY A CA 1
ATOM 603 C C . GLY A 1 81 ? 7.126 -1.386 -11.969 1.00 96.50 81 GLY A C 1
ATOM 604 O O . GLY A 1 81 ? 7.826 -1.361 -12.974 1.00 96.50 81 GLY A O 1
ATOM 605 N N . GLY A 1 82 ? 5.803 -1.231 -11.998 1.00 96.81 82 GLY A N 1
ATOM 606 C CA . GLY A 1 82 ? 5.021 -0.810 -13.162 1.00 96.81 82 GLY A CA 1
ATOM 607 C C . GLY A 1 82 ? 3.855 0.091 -12.735 1.00 96.81 82 GLY A C 1
ATOM 608 O O . GLY A 1 82 ? 3.575 0.178 -11.532 1.00 96.81 82 GLY A O 1
ATOM 609 N N . PRO A 1 83 ? 3.164 0.751 -13.685 1.00 97.44 83 PRO A N 1
ATOM 610 C CA . PRO A 1 83 ? 2.013 1.592 -13.388 1.00 97.44 83 PRO A CA 1
ATOM 611 C C . PRO A 1 83 ? 0.989 0.836 -12.542 1.00 97.44 83 PRO A C 1
ATOM 613 O O . PRO A 1 83 ? 0.590 -0.279 -12.878 1.00 97.44 83 PRO A O 1
ATOM 616 N N . THR A 1 84 ? 0.587 1.416 -11.417 1.00 98.75 84 THR A N 1
ATOM 617 C CA . THR A 1 84 ? -0.265 0.736 -10.437 1.00 98.75 84 THR A CA 1
ATOM 618 C C . THR A 1 84 ? -1.331 1.673 -9.894 1.00 98.75 84 THR A C 1
ATOM 620 O O . THR A 1 84 ? -1.064 2.827 -9.557 1.00 98.75 84 THR A O 1
ATOM 623 N N . VAL A 1 85 ? -2.548 1.155 -9.767 1.00 98.81 85 VAL A N 1
ATOM 624 C CA . VAL A 1 85 ? -3.675 1.835 -9.131 1.00 98.81 85 VAL A CA 1
ATOM 625 C C . VAL A 1 85 ? -4.146 0.999 -7.948 1.00 98.81 85 VAL A C 1
ATOM 627 O O . VAL A 1 85 ? -4.483 -0.173 -8.108 1.00 98.81 85 VAL A O 1
ATOM 630 N N . MET A 1 86 ? -4.179 1.607 -6.764 1.00 98.81 86 MET A N 1
ATOM 631 C CA . MET A 1 86 ? -4.689 1.016 -5.530 1.00 98.81 86 MET A CA 1
ATOM 632 C C . MET A 1 86 ? -5.900 1.814 -5.048 1.00 98.81 86 MET A C 1
ATOM 634 O O . MET A 1 86 ? -5.772 3.015 -4.809 1.00 98.81 86 MET A O 1
ATOM 638 N N . ARG A 1 87 ? -7.062 1.168 -4.903 1.00 98.69 87 ARG A N 1
ATOM 639 C CA . ARG A 1 87 ? -8.283 1.817 -4.405 1.00 98.69 87 ARG A CA 1
ATOM 640 C C . ARG A 1 87 ? -8.973 1.019 -3.324 1.00 98.69 87 ARG A C 1
ATOM 642 O O . ARG A 1 87 ? -9.176 -0.180 -3.489 1.00 98.69 87 ARG A O 1
ATOM 649 N N . ASN A 1 88 ? -9.437 1.703 -2.285 1.00 98.31 88 ASN A N 1
ATOM 650 C CA . ASN A 1 88 ? -10.174 1.075 -1.192 1.00 98.31 88 ASN A CA 1
ATOM 651 C C . ASN A 1 88 ? -9.387 -0.090 -0.571 1.00 98.31 88 ASN A C 1
ATOM 653 O O . ASN A 1 88 ? -9.888 -1.210 -0.473 1.00 98.31 88 ASN A O 1
ATOM 657 N N . CYS A 1 89 ? -8.120 0.150 -0.239 1.00 98.62 89 CYS A N 1
ATOM 658 C CA . CYS A 1 89 ? -7.224 -0.885 0.266 1.00 98.62 89 CYS A CA 1
ATOM 659 C C . CYS A 1 89 ? -6.706 -0.543 1.656 1.00 98.62 89 CYS A C 1
ATOM 661 O O . CYS A 1 89 ? -6.438 0.620 1.952 1.00 98.62 89 CYS A O 1
ATOM 663 N N . TYR A 1 90 ? -6.485 -1.550 2.498 1.00 98.69 90 TYR A N 1
ATOM 664 C CA . TYR A 1 90 ? -5.847 -1.306 3.789 1.00 98.69 90 TYR A CA 1
ATOM 665 C C . TYR A 1 90 ? -4.860 -2.377 4.220 1.00 98.69 90 TYR A C 1
ATOM 667 O O . TYR A 1 90 ? -5.021 -3.560 3.925 1.00 98.69 90 TYR A O 1
ATOM 675 N N . ALA A 1 91 ? -3.826 -1.942 4.935 1.00 98.75 91 ALA A N 1
ATOM 676 C CA . ALA A 1 91 ? -2.857 -2.816 5.580 1.00 98.75 91 ALA A CA 1
ATOM 677 C C . ALA A 1 91 ? -2.922 -2.597 7.090 1.00 98.75 91 ALA A C 1
ATOM 679 O O . ALA A 1 91 ? -2.682 -1.486 7.549 1.00 98.75 91 ALA A O 1
ATOM 680 N N . ASN A 1 92 ? -3.223 -3.641 7.860 1.00 98.12 92 ASN A N 1
ATOM 681 C CA . ASN A 1 92 ? -3.086 -3.633 9.317 1.00 98.12 92 ASN A CA 1
ATOM 682 C C . ASN A 1 92 ? -2.070 -4.702 9.723 1.00 98.12 92 ASN A C 1
ATOM 684 O O . ASN A 1 92 ? -2.427 -5.838 10.036 1.00 98.12 92 ASN A O 1
ATOM 688 N N . MET A 1 93 ? -0.794 -4.342 9.619 1.00 98.44 93 MET A N 1
ATOM 689 C CA . MET A 1 93 ? 0.318 -5.287 9.661 1.00 98.44 93 MET A CA 1
ATOM 690 C C . MET A 1 93 ? 1.235 -5.017 10.849 1.00 98.44 93 MET A C 1
ATOM 692 O O . MET A 1 93 ? 1.514 -3.870 11.188 1.00 98.44 93 MET A O 1
ATOM 696 N N . GLN A 1 94 ? 1.766 -6.083 11.438 1.00 98.62 94 GLN A N 1
ATOM 697 C CA . GLN A 1 94 ? 2.923 -6.034 12.326 1.00 98.62 94 GLN A CA 1
ATOM 698 C C . GLN A 1 94 ? 4.176 -6.279 11.483 1.00 98.62 94 GLN A C 1
ATOM 700 O O . GLN A 1 94 ? 4.514 -7.419 11.158 1.00 98.62 94 GLN A O 1
ATOM 705 N N . ILE A 1 95 ? 4.841 -5.199 11.081 1.00 98.69 95 ILE A N 1
ATOM 706 C CA . ILE A 1 95 ? 6.021 -5.246 10.219 1.00 98.69 95 ILE A CA 1
ATOM 707 C C . ILE A 1 95 ? 7.286 -5.232 11.081 1.00 98.69 95 ILE A C 1
ATOM 709 O O . ILE A 1 95 ? 7.488 -4.318 11.874 1.00 98.69 95 ILE A O 1
ATOM 713 N N . THR A 1 96 ? 8.173 -6.208 10.887 1.00 98.50 96 THR A N 1
ATOM 714 C CA . THR A 1 96 ? 9.551 -6.189 11.410 1.00 98.50 96 THR A CA 1
ATOM 715 C C . THR A 1 96 ? 10.516 -6.228 10.238 1.00 98.50 96 THR A C 1
ATOM 717 O O . THR A 1 96 ? 10.503 -7.183 9.465 1.00 98.50 96 THR A O 1
ATOM 720 N N . SER A 1 97 ? 11.351 -5.205 10.066 1.00 97.69 97 SER A N 1
ATOM 721 C CA . SER A 1 97 ? 12.130 -5.097 8.835 1.00 97.69 97 SER A CA 1
ATOM 722 C C . SER A 1 97 ? 13.551 -4.578 9.015 1.00 97.69 97 SER A C 1
ATOM 724 O O . SER A 1 97 ? 13.791 -3.565 9.670 1.00 97.69 97 SER A O 1
ATOM 726 N N . GLY A 1 98 ? 14.486 -5.272 8.359 1.00 97.00 98 GLY A N 1
ATOM 727 C CA . GLY A 1 98 ? 15.865 -4.835 8.130 1.00 97.00 98 GLY A CA 1
ATOM 728 C C . GLY A 1 98 ? 16.068 -4.134 6.780 1.00 97.00 98 GLY A C 1
ATOM 729 O O . GLY A 1 98 ? 17.190 -3.757 6.444 1.00 97.00 98 GLY A O 1
ATOM 730 N N . ALA A 1 99 ? 15.009 -3.964 5.981 1.00 96.56 99 ALA A N 1
ATOM 731 C CA . ALA A 1 99 ? 15.084 -3.247 4.712 1.00 96.56 99 ALA A CA 1
ATOM 732 C C . ALA A 1 99 ? 15.383 -1.750 4.904 1.00 96.56 99 ALA A C 1
ATOM 734 O O . ALA A 1 99 ? 15.130 -1.179 5.963 1.00 96.56 99 ALA A O 1
ATOM 735 N N . SER A 1 100 ? 15.888 -1.091 3.857 1.00 96.19 100 SER A N 1
ATOM 736 C CA . SER A 1 100 ? 16.212 0.343 3.896 1.00 96.19 100 SER A CA 1
ATOM 737 C C . SER A 1 100 ? 15.037 1.251 3.528 1.00 96.19 100 SER A C 1
ATOM 739 O O . SER A 1 100 ? 15.067 2.441 3.828 1.00 96.19 100 SER A O 1
ATOM 741 N N . LEU A 1 101 ? 14.004 0.707 2.882 1.00 97.69 101 LEU A N 1
ATOM 742 C CA . LEU A 1 101 ? 12.786 1.426 2.508 1.00 97.69 101 LEU A CA 1
ATOM 743 C C . LEU A 1 101 ? 11.575 0.647 3.011 1.00 97.69 101 LEU A C 1
ATOM 745 O O . LEU A 1 101 ? 11.269 -0.421 2.485 1.00 97.69 101 LEU A O 1
ATOM 749 N N . ASN A 1 102 ? 10.891 1.176 4.020 1.00 98.38 102 ASN A N 1
ATOM 750 C CA . ASN A 1 102 ? 9.767 0.501 4.663 1.00 98.38 102 ASN A CA 1
ATOM 751 C C . ASN A 1 102 ? 8.536 1.398 4.638 1.00 98.38 102 ASN A C 1
ATOM 753 O O . ASN A 1 102 ? 8.617 2.531 5.099 1.00 98.38 102 ASN A O 1
ATOM 757 N N . GLY A 1 103 ? 7.418 0.905 4.115 1.00 98.50 103 GLY A N 1
ATOM 758 C CA . GLY A 1 103 ? 6.137 1.607 4.117 1.00 98.50 103 GLY A CA 1
ATOM 759 C C . GLY A 1 103 ? 5.027 0.752 4.709 1.00 98.50 103 GLY A C 1
ATOM 760 O O . GLY A 1 103 ? 5.058 -0.469 4.591 1.00 98.50 103 GLY A O 1
ATOM 761 N N . GLY A 1 104 ? 4.007 1.368 5.303 1.00 98.69 104 GLY A N 1
ATOM 762 C CA . GLY A 1 104 ? 2.837 0.616 5.773 1.00 98.69 104 GLY A CA 1
ATOM 763 C C . GLY A 1 104 ? 2.099 -0.123 4.649 1.00 98.69 104 GLY A C 1
ATOM 764 O O . GLY A 1 104 ? 1.611 -1.228 4.864 1.00 98.69 104 GLY A O 1
ATOM 765 N N . ILE A 1 105 ? 2.078 0.435 3.432 1.00 98.81 105 ILE A N 1
ATOM 766 C CA . ILE A 1 105 ? 1.439 -0.172 2.251 1.00 98.81 105 ILE A CA 1
ATOM 767 C C . ILE A 1 105 ? 2.484 -0.594 1.211 1.00 98.81 105 ILE A C 1
ATOM 769 O O . ILE A 1 105 ? 2.447 -1.733 0.741 1.00 98.81 105 ILE A O 1
ATOM 773 N N . VAL A 1 106 ? 3.425 0.291 0.862 1.00 98.75 106 VAL A N 1
ATOM 774 C CA . VAL A 1 106 ? 4.429 0.050 -0.192 1.00 98.75 106 VAL A CA 1
ATOM 775 C C . VAL A 1 106 ? 5.835 0.397 0.288 1.00 98.75 106 VAL A C 1
ATOM 777 O O . VAL A 1 106 ? 6.069 1.496 0.771 1.00 98.75 106 VAL A O 1
ATOM 780 N N . GLY A 1 107 ? 6.814 -0.481 0.078 1.00 98.50 107 GLY A N 1
ATOM 781 C CA . GLY A 1 107 ? 8.208 -0.179 0.416 1.00 98.50 107 GLY A CA 1
ATOM 782 C C . GLY A 1 107 ? 8.829 0.866 -0.506 1.00 98.50 107 GLY A C 1
ATOM 783 O O . GLY A 1 107 ? 9.200 1.956 -0.074 1.00 98.50 107 GLY A O 1
ATOM 784 N N . ARG A 1 108 ? 8.933 0.548 -1.797 1.00 98.12 108 ARG A N 1
ATOM 785 C CA . ARG A 1 108 ? 9.598 1.381 -2.802 1.00 98.12 108 ARG A CA 1
ATOM 786 C C . ARG A 1 108 ? 8.673 1.746 -3.957 1.00 98.12 108 ARG A C 1
ATOM 788 O O . ARG A 1 108 ? 8.010 0.877 -4.511 1.00 98.12 108 ARG A O 1
ATOM 795 N N . VAL A 1 109 ? 8.713 3.001 -4.394 1.00 98.12 109 VAL A N 1
ATOM 796 C CA . VAL A 1 109 ? 7.985 3.480 -5.578 1.00 98.12 109 VAL A CA 1
ATOM 797 C C . VAL A 1 109 ? 8.981 3.811 -6.691 1.00 98.12 109 VAL A C 1
ATOM 799 O O . VAL A 1 109 ? 9.814 4.706 -6.545 1.00 98.12 109 VAL A O 1
ATOM 802 N N . ARG A 1 110 ? 8.947 3.055 -7.797 1.00 96.56 110 ARG A N 1
ATOM 803 C CA . ARG A 1 110 ? 9.793 3.288 -8.986 1.00 96.56 110 ARG A CA 1
ATOM 804 C C . ARG A 1 110 ? 9.018 3.697 -10.226 1.00 96.56 110 ARG A C 1
ATOM 806 O O . ARG A 1 110 ? 9.638 4.244 -11.132 1.00 96.56 110 ARG A O 1
ATOM 813 N N . GLU A 1 111 ? 7.714 3.482 -10.222 1.00 96.31 111 GLU A N 1
ATOM 814 C CA . GLU A 1 111 ? 6.814 3.750 -11.334 1.00 96.31 111 GLU A CA 1
ATOM 815 C C . GLU A 1 111 ? 5.553 4.483 -10.882 1.00 96.31 111 GLU A C 1
ATOM 817 O O . GLU A 1 111 ? 5.342 4.675 -9.682 1.00 96.31 111 GLU A O 1
ATOM 822 N N . ALA A 1 112 ? 4.741 4.907 -11.854 1.00 94.69 112 ALA A N 1
ATOM 823 C CA . ALA A 1 112 ? 3.494 5.621 -11.602 1.00 94.69 112 ALA A CA 1
ATOM 824 C C . ALA A 1 112 ? 2.598 4.870 -10.603 1.00 94.69 112 ALA A C 1
ATOM 826 O O . ALA A 1 112 ? 2.204 3.725 -10.835 1.00 94.69 112 ALA A O 1
ATOM 827 N N . LEU A 1 113 ? 2.227 5.542 -9.515 1.00 98.50 113 LEU A N 1
ATOM 828 C CA . LEU A 1 113 ? 1.285 5.033 -8.527 1.00 98.50 113 LEU A CA 1
ATOM 829 C C . LEU A 1 113 ? 0.098 5.997 -8.404 1.00 98.50 113 LEU A C 1
ATOM 831 O O . LEU A 1 113 ? 0.233 7.22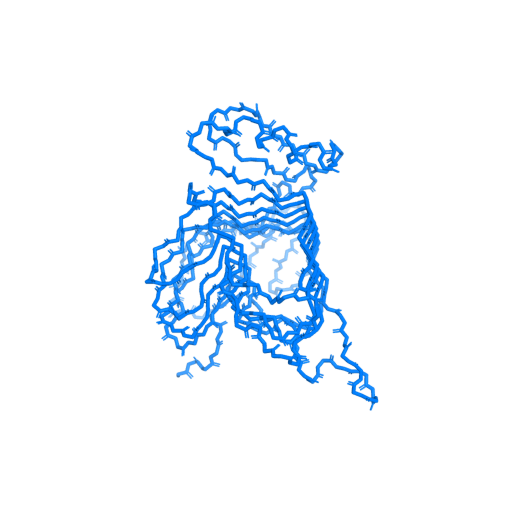0 -8.438 1.00 98.50 113 LEU A O 1
ATOM 835 N N . THR A 1 114 ? -1.099 5.444 -8.273 1.00 98.75 114 THR A N 1
ATOM 836 C CA . THR A 1 114 ? -2.279 6.172 -7.803 1.00 98.75 114 THR A CA 1
ATOM 837 C C . THR A 1 114 ? -2.859 5.402 -6.636 1.00 98.75 114 THR A C 1
ATOM 839 O O . THR A 1 114 ? -3.170 4.223 -6.779 1.00 98.75 114 THR A O 1
ATOM 842 N N . MET A 1 115 ? -2.993 6.059 -5.491 1.00 98.81 115 MET A N 1
ATOM 843 C CA . MET A 1 115 ? -3.569 5.486 -4.285 1.00 98.81 115 MET A CA 1
ATOM 844 C C . MET A 1 115 ? -4.726 6.361 -3.820 1.00 98.81 115 MET A C 1
ATOM 846 O O . MET A 1 115 ? -4.545 7.561 -3.615 1.00 98.81 115 MET A O 1
ATOM 850 N N . GLU A 1 116 ? -5.902 5.759 -3.685 1.00 98.88 116 GLU A N 1
ATOM 851 C CA . GLU A 1 116 ? -7.134 6.456 -3.325 1.00 98.88 116 GLU A CA 1
ATOM 852 C C . GLU A 1 116 ? -7.923 5.654 -2.289 1.00 98.88 116 GLU A C 1
ATOM 854 O O . GLU A 1 116 ? -8.133 4.453 -2.469 1.00 98.88 116 GLU A O 1
ATOM 859 N N . ASN A 1 117 ? -8.380 6.315 -1.225 1.00 98.81 117 ASN A N 1
ATOM 860 C CA . ASN A 1 117 ? -9.185 5.705 -0.166 1.00 98.81 117 ASN A CA 1
ATOM 861 C C . ASN A 1 117 ? -8.450 4.520 0.478 1.00 98.81 117 ASN A C 1
ATOM 863 O O . ASN A 1 117 ? -8.967 3.404 0.537 1.00 98.81 117 ASN A O 1
ATOM 867 N N . CYS A 1 118 ? -7.206 4.732 0.902 1.00 98.94 118 CYS A N 1
ATOM 868 C CA . CYS A 1 118 ? -6.384 3.676 1.487 1.00 98.94 118 CYS A CA 1
ATOM 869 C C . CYS A 1 118 ? -5.877 4.060 2.871 1.00 98.94 118 CYS A C 1
ATOM 871 O O . CYS A 1 118 ? -5.639 5.232 3.153 1.00 98.94 118 CYS A O 1
ATOM 873 N N . TYR A 1 119 ? -5.637 3.076 3.734 1.00 98.88 119 TYR A N 1
ATOM 874 C CA . TYR A 1 119 ? -5.004 3.346 5.024 1.00 98.88 119 TYR A CA 1
ATOM 875 C C . TYR A 1 119 ? -3.978 2.291 5.427 1.00 98.88 119 TYR A C 1
ATOM 877 O O . TYR A 1 119 ? -4.042 1.130 5.017 1.00 98.88 119 TYR A O 1
ATOM 885 N N . ALA A 1 120 ? -3.026 2.711 6.260 1.00 98.88 120 ALA A N 1
ATOM 886 C CA . ALA A 1 120 ? -2.111 1.811 6.948 1.00 98.88 120 ALA A CA 1
ATOM 887 C C . ALA A 1 120 ? -2.285 1.926 8.460 1.00 98.88 120 ALA A C 1
ATOM 889 O O . ALA A 1 120 ? -2.261 3.023 9.017 1.00 98.88 120 ALA A O 1
ATOM 890 N N . ALA A 1 121 ? -2.415 0.780 9.108 1.00 98.38 121 ALA A N 1
ATOM 891 C CA . ALA A 1 121 ? -2.500 0.580 10.543 1.00 98.38 121 ALA A CA 1
ATOM 892 C C . ALA A 1 121 ? -1.502 -0.508 10.976 1.00 98.38 121 ALA A C 1
ATOM 894 O O . ALA A 1 121 ? -0.737 -1.036 10.161 1.00 98.38 121 ALA A O 1
ATOM 895 N N . GLY A 1 122 ? -1.507 -0.834 12.265 1.00 97.19 122 GLY A N 1
ATOM 896 C CA . GLY A 1 122 ? -0.545 -1.755 12.857 1.00 97.19 122 GLY A CA 1
ATOM 897 C C . GLY A 1 122 ? 0.767 -1.054 13.198 1.00 97.19 122 GLY A C 1
ATOM 898 O O . GLY A 1 122 ? 0.789 0.152 13.442 1.00 97.19 122 GLY A O 1
ATOM 899 N N . THR A 1 123 ? 1.859 -1.809 13.254 1.00 97.94 123 THR A N 1
ATOM 900 C CA . THR A 1 123 ? 3.158 -1.326 13.738 1.00 97.94 123 THR A CA 1
ATOM 901 C C . THR A 1 123 ? 4.262 -1.601 12.728 1.00 97.94 123 THR A C 1
ATOM 903 O O . THR A 1 123 ? 4.253 -2.617 12.035 1.00 97.94 123 THR A O 1
ATOM 906 N N . ILE A 1 124 ? 5.243 -0.699 12.655 1.00 98.25 124 ILE A N 1
ATOM 907 C CA . ILE A 1 124 ? 6.454 -0.887 11.854 1.00 98.25 124 ILE A CA 1
ATOM 908 C C . ILE A 1 124 ? 7.664 -0.784 12.778 1.00 98.25 124 ILE A C 1
ATOM 910 O O . ILE A 1 124 ? 7.971 0.285 13.297 1.00 98.25 124 ILE A O 1
ATOM 914 N N . ASN A 1 125 ? 8.365 -1.898 12.968 1.00 98.06 125 ASN A N 1
ATOM 915 C CA . ASN A 1 125 ? 9.649 -1.956 13.651 1.00 98.06 125 ASN A CA 1
ATOM 916 C C . ASN A 1 125 ? 10.768 -2.068 12.606 1.00 98.06 125 ASN A C 1
ATOM 918 O O . ASN A 1 125 ? 11.053 -3.154 12.094 1.00 98.06 125 ASN A O 1
ATOM 922 N N . ALA A 1 126 ? 11.353 -0.925 12.247 1.00 97.00 126 ALA A N 1
ATOM 923 C CA . ALA A 1 126 ? 12.435 -0.816 11.275 1.00 97.00 126 ALA A CA 1
ATOM 924 C C . ALA A 1 126 ? 13.303 0.420 11.557 1.00 97.00 126 ALA A C 1
ATOM 926 O O . ALA A 1 126 ? 12.834 1.394 12.141 1.00 97.00 126 ALA A O 1
ATOM 927 N N . GLY A 1 127 ? 14.557 0.412 11.091 1.00 94.06 127 GLY A N 1
ATOM 928 C CA . GLY A 1 127 ? 15.466 1.555 11.265 1.00 94.06 127 GLY A CA 1
ATOM 929 C C . GLY A 1 127 ? 15.081 2.796 10.447 1.00 94.06 127 GLY A C 1
ATOM 930 O O . GLY A 1 127 ? 15.329 3.921 10.866 1.00 94.06 127 GLY A O 1
ATOM 931 N N . THR A 1 128 ? 14.463 2.615 9.279 1.00 94.12 128 THR A N 1
ATOM 932 C CA . THR A 1 128 ? 13.932 3.703 8.438 1.00 94.12 128 THR A CA 1
ATOM 933 C C . THR A 1 128 ? 12.560 3.300 7.945 1.00 94.12 128 THR A C 1
ATOM 935 O O . THR A 1 128 ? 12.414 2.197 7.433 1.00 94.12 128 THR A O 1
ATOM 938 N N . TRP A 1 129 ? 11.553 4.155 8.074 1.00 96.88 129 TRP A N 1
ATOM 939 C CA . TRP A 1 129 ? 10.187 3.799 7.706 1.00 96.88 129 TRP A CA 1
ATOM 940 C C . TRP A 1 129 ? 9.352 5.026 7.336 1.00 96.88 129 TRP A C 1
ATOM 942 O O . TRP A 1 129 ? 9.717 6.159 7.645 1.00 96.88 129 TRP A O 1
ATOM 952 N N . GLY A 1 130 ? 8.233 4.776 6.664 1.00 97.06 130 GLY A N 1
ATOM 953 C CA . GLY A 1 130 ? 7.172 5.726 6.376 1.00 97.06 130 GLY A CA 1
ATOM 954 C C . GLY A 1 130 ? 5.807 5.089 6.610 1.00 97.06 130 GLY A C 1
ATOM 955 O O . GLY A 1 130 ? 5.620 3.881 6.447 1.00 97.06 130 GLY A O 1
ATOM 956 N N . GLY A 1 131 ? 4.838 5.895 7.027 1.00 98.12 131 GLY A N 1
ATOM 957 C CA . GLY A 1 131 ? 3.523 5.397 7.399 1.00 98.12 131 GLY A CA 1
ATOM 958 C C . GLY A 1 131 ? 2.756 4.757 6.240 1.00 98.12 131 GLY A C 1
ATOM 959 O O . GLY A 1 131 ? 2.067 3.766 6.451 1.00 98.12 131 GLY A O 1
ATOM 960 N N . ILE A 1 132 ? 2.927 5.235 5.004 1.00 98.75 132 ILE A N 1
ATOM 961 C CA . ILE A 1 132 ? 2.254 4.696 3.808 1.00 98.75 132 ILE A CA 1
ATOM 962 C C . ILE A 1 132 ? 3.265 4.117 2.827 1.00 98.75 132 ILE A C 1
ATOM 964 O O . ILE A 1 132 ? 3.136 2.957 2.420 1.00 98.75 132 ILE A O 1
ATOM 968 N N . VAL A 1 133 ? 4.289 4.903 2.485 1.00 98.56 133 VAL A N 1
ATOM 969 C CA . VAL A 1 133 ? 5.350 4.504 1.554 1.00 98.56 133 VAL A CA 1
ATOM 970 C C . VAL A 1 133 ? 6.730 4.592 2.198 1.00 98.56 133 VAL A C 1
ATOM 972 O O . VAL A 1 133 ? 6.976 5.484 2.995 1.00 98.56 133 VAL A O 1
ATOM 975 N N . GLY A 1 134 ? 7.670 3.721 1.837 1.00 98.19 134 GLY A N 1
ATOM 976 C CA . GLY A 1 134 ? 9.074 3.901 2.235 1.00 98.19 134 GLY A CA 1
ATOM 977 C C . GLY A 1 134 ? 9.808 4.943 1.382 1.00 98.19 134 GLY A C 1
ATOM 978 O O . GLY A 1 134 ? 10.736 5.593 1.858 1.00 98.19 134 GLY A O 1
ATOM 979 N N . GLY A 1 135 ? 9.368 5.142 0.135 1.00 96.62 135 GLY A N 1
ATOM 980 C CA . GLY A 1 135 ? 9.883 6.141 -0.807 1.00 96.62 135 GLY A CA 1
ATOM 981 C C . GLY A 1 135 ? 10.694 5.533 -1.955 1.00 96.62 135 GLY A C 1
ATOM 982 O O . GLY A 1 135 ? 10.297 4.542 -2.565 1.00 96.62 135 GLY A O 1
ATOM 983 N N . GLY A 1 136 ? 11.849 6.121 -2.278 1.00 94.69 136 GLY A N 1
ATOM 984 C CA . GLY A 1 136 ? 12.761 5.606 -3.306 1.00 94.69 136 GLY A CA 1
ATOM 985 C C . GLY A 1 136 ? 12.461 6.035 -4.746 1.00 94.69 136 GLY A C 1
ATOM 986 O O . GLY A 1 136 ? 13.081 5.493 -5.665 1.00 94.69 136 GLY A O 1
ATOM 987 N N . GLN A 1 137 ? 11.588 7.020 -4.949 1.00 95.19 137 GLN A N 1
ATOM 988 C CA . GLN A 1 137 ? 11.369 7.702 -6.223 1.00 95.19 137 GLN A CA 1
ATOM 989 C C . GLN A 1 137 ? 12.689 8.313 -6.737 1.00 95.19 137 GLN A C 1
ATOM 991 O O . GLN A 1 137 ? 13.530 8.782 -5.970 1.00 95.19 137 GLN A O 1
ATOM 996 N N . LYS A 1 138 ? 12.904 8.278 -8.054 1.00 92.19 138 LYS A N 1
ATOM 997 C CA . LYS A 1 138 ? 14.004 8.975 -8.753 1.00 92.19 138 LYS A CA 1
ATOM 998 C C . LYS A 1 138 ? 13.448 10.192 -9.487 1.00 92.19 138 LYS A C 1
ATOM 1000 O O . LYS A 1 138 ? 12.247 10.286 -9.692 1.00 92.19 138 LYS A O 1
ATOM 1005 N N . GLY A 1 139 ? 14.325 11.070 -9.982 1.00 88.81 139 GLY A N 1
ATOM 1006 C C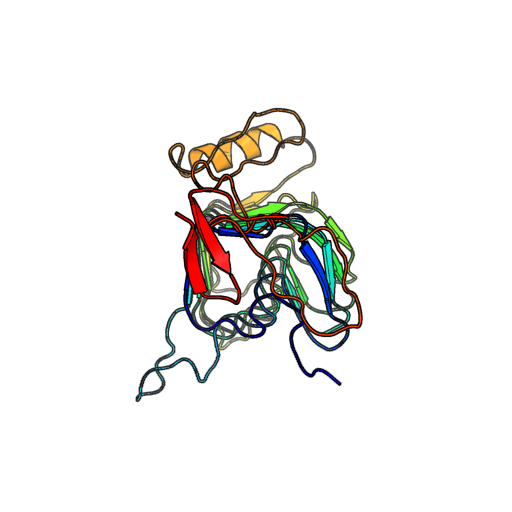A . GLY A 1 139 ? 13.908 12.200 -10.827 1.00 88.81 139 GLY A CA 1
ATOM 1007 C C . GLY A 1 139 ? 13.134 11.792 -12.091 1.00 88.81 139 GLY A C 1
ATOM 1008 O O . GLY A 1 139 ? 12.363 12.588 -12.608 1.00 88.81 139 GLY A O 1
ATOM 1009 N N . SER A 1 140 ? 13.304 10.551 -12.564 1.00 91.00 140 SER A N 1
ATOM 1010 C CA . SER A 1 140 ? 12.557 9.976 -13.689 1.00 91.00 140 SER A CA 1
ATOM 1011 C C . SER A 1 140 ? 11.281 9.231 -13.285 1.00 91.00 140 SER A C 1
ATOM 1013 O O . SER A 1 140 ? 10.566 8.762 -14.163 1.00 91.00 140 SER A O 1
ATOM 1015 N N . THR A 1 141 ? 11.018 9.041 -11.988 1.00 94.69 141 THR A N 1
ATOM 1016 C CA . THR A 1 141 ? 9.813 8.343 -11.529 1.00 94.69 141 THR A CA 1
ATOM 1017 C C . THR A 1 141 ? 8.597 9.227 -11.816 1.00 94.69 141 THR A C 1
ATOM 1019 O O . THR A 1 141 ? 8.604 10.394 -11.411 1.00 94.69 141 THR A O 1
ATOM 1022 N N . PRO A 1 142 ? 7.563 8.714 -12.508 1.00 95.25 142 PRO A N 1
ATOM 1023 C CA . PRO A 1 142 ? 6.344 9.475 -12.746 1.00 95.25 142 PRO A CA 1
ATOM 1024 C C . PRO A 1 142 ? 5.703 9.946 -11.438 1.00 95.25 142 PRO A C 1
ATOM 1026 O O . PRO A 1 142 ? 5.763 9.258 -10.419 1.00 95.25 142 PRO A O 1
ATOM 1029 N N . ALA A 1 143 ? 5.064 11.115 -11.483 1.00 94.94 143 ALA A N 1
ATOM 1030 C CA . ALA A 1 143 ? 4.377 11.683 -10.330 1.00 94.94 143 ALA A CA 1
ATOM 1031 C C . ALA A 1 143 ? 3.308 10.724 -9.791 1.00 94.94 143 ALA A C 1
ATOM 1033 O O . ALA A 1 143 ? 2.438 10.263 -10.535 1.00 94.94 143 ALA A O 1
ATOM 1034 N N . THR A 1 144 ? 3.355 10.473 -8.488 1.00 97.00 144 THR A N 1
ATOM 1035 C CA . THR A 1 144 ? 2.366 9.662 -7.784 1.00 97.00 144 THR A CA 1
ATOM 1036 C C . THR A 1 144 ? 1.226 10.536 -7.274 1.00 97.00 144 THR A C 1
ATOM 1038 O O . THR A 1 144 ? 1.423 11.692 -6.899 1.00 97.00 144 THR A O 1
ATOM 1041 N N . THR A 1 145 ? 0.013 9.989 -7.253 1.00 98.44 145 THR A N 1
ATOM 1042 C CA . THR A 1 145 ? -1.143 10.640 -6.621 1.00 98.44 145 THR A CA 1
ATOM 1043 C C . THR A 1 145 ? -1.573 9.850 -5.394 1.00 98.44 145 THR A C 1
ATOM 1045 O O . THR A 1 145 ? -1.832 8.652 -5.493 1.00 98.44 145 THR A O 1
ATOM 1048 N N . TYR A 1 146 ? -1.673 10.534 -4.258 1.00 98.75 146 TYR A N 1
ATOM 1049 C CA . TYR A 1 146 ? -2.197 10.024 -2.999 1.00 98.75 146 TYR A CA 1
ATOM 1050 C C . TYR A 1 146 ? -3.408 10.866 -2.612 1.00 98.75 146 TYR A C 1
ATOM 1052 O O . TYR A 1 146 ? -3.288 12.066 -2.344 1.00 98.75 146 TYR A O 1
ATOM 1060 N N . LYS A 1 147 ? -4.581 10.245 -2.601 1.00 98.88 147 LYS A N 1
ATOM 1061 C CA . LYS A 1 147 ? -5.841 10.906 -2.293 1.00 98.88 147 LYS A CA 1
ATOM 1062 C C . LYS A 1 147 ? -6.561 10.147 -1.194 1.00 98.88 147 LYS A C 1
ATOM 1064 O O . LYS A 1 147 ? -6.647 8.929 -1.276 1.00 98.88 147 LYS A O 1
ATOM 1069 N N . ASP A 1 148 ? -7.080 10.863 -0.203 1.00 98.88 148 ASP A N 1
ATOM 1070 C CA . ASP A 1 148 ? -7.922 10.286 0.845 1.00 98.88 148 ASP A CA 1
ATOM 1071 C C . ASP A 1 148 ? -7.206 9.106 1.520 1.00 98.88 148 ASP A C 1
ATOM 1073 O O . ASP A 1 148 ? -7.543 7.937 1.339 1.00 98.88 148 ASP A O 1
ATOM 1077 N N . ILE A 1 149 ? -6.125 9.430 2.237 1.00 98.94 149 ILE A N 1
ATOM 1078 C CA . ILE A 1 149 ? -5.239 8.447 2.864 1.00 98.94 149 ILE A CA 1
ATOM 1079 C C . ILE A 1 149 ? -5.216 8.658 4.369 1.00 98.94 149 ILE A C 1
ATOM 1081 O O . ILE A 1 149 ? -4.995 9.780 4.826 1.00 98.94 149 ILE A O 1
ATOM 1085 N N . VAL A 1 150 ? -5.362 7.578 5.139 1.00 98.88 150 VAL A N 1
ATOM 1086 C CA . VAL A 1 150 ? -5.151 7.621 6.592 1.00 98.88 150 VAL A CA 1
ATOM 1087 C C . VAL A 1 150 ? -3.843 6.940 6.971 1.00 98.88 150 VAL A C 1
ATOM 1089 O O . VAL A 1 150 ? -3.620 5.758 6.699 1.00 98.88 150 VAL A O 1
ATOM 1092 N N . VAL A 1 151 ? -2.984 7.696 7.648 1.00 98.81 151 VAL A N 1
ATOM 1093 C CA . VAL A 1 151 ? -1.749 7.207 8.255 1.00 98.81 151 VAL A CA 1
ATOM 1094 C C . VAL A 1 151 ? -2.011 6.929 9.732 1.00 98.81 151 VAL A C 1
ATOM 1096 O O . VAL A 1 151 ? -1.966 7.837 10.558 1.00 98.81 151 VAL A O 1
ATOM 1099 N N . TRP A 1 152 ? -2.327 5.678 10.062 1.00 98.06 152 TRP A N 1
ATOM 1100 C CA . TRP A 1 152 ? -2.740 5.283 11.413 1.00 98.06 152 TRP A CA 1
ATOM 1101 C C . TRP A 1 152 ? -1.636 4.600 12.224 1.00 98.06 152 TRP A C 1
ATOM 1103 O O . TRP A 1 152 ? -1.679 4.547 13.448 1.00 98.06 152 TRP A O 1
ATOM 1113 N N . ASN A 1 153 ? -0.630 4.064 11.546 1.00 97.62 153 ASN A N 1
ATOM 1114 C CA . ASN A 1 153 ? 0.444 3.270 12.142 1.00 97.62 153 ASN A CA 1
ATOM 1115 C C . ASN A 1 153 ? 1.540 4.084 12.855 1.00 97.62 153 ASN A C 1
ATOM 1117 O O . ASN A 1 153 ? 2.544 3.509 13.271 1.00 97.62 153 ASN A O 1
ATOM 1121 N N . ASN A 1 154 ? 1.392 5.407 12.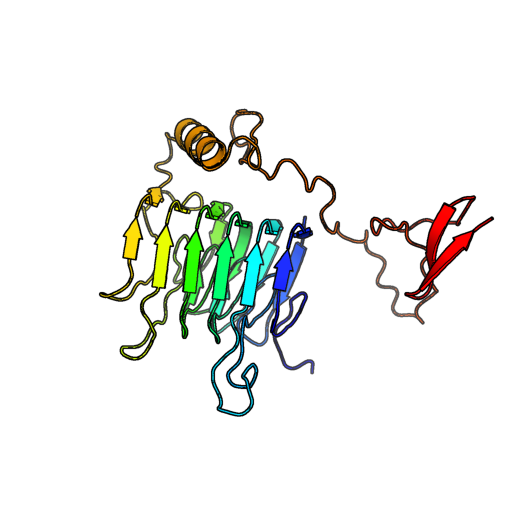972 1.00 97.50 154 ASN A N 1
ATOM 1122 C CA . ASN A 1 154 ? 2.299 6.262 13.735 1.00 97.50 154 ASN A CA 1
ATOM 1123 C C . ASN A 1 154 ? 1.633 7.582 14.144 1.00 97.50 154 ASN A C 1
ATOM 1125 O O . ASN A 1 154 ? 0.682 8.018 13.502 1.00 97.50 154 ASN A O 1
ATOM 1129 N N . THR A 1 155 ? 2.181 8.230 15.176 1.00 97.50 155 THR A N 1
ATOM 1130 C CA . THR A 1 155 ? 1.748 9.552 15.667 1.00 97.50 155 THR A CA 1
ATOM 1131 C C . THR A 1 155 ? 2.665 10.701 15.235 1.00 97.50 155 THR A C 1
ATOM 1133 O O . THR A 1 155 ? 2.399 11.867 15.515 1.00 97.50 155 THR A O 1
ATOM 1136 N N . GLU A 1 156 ? 3.743 10.393 14.514 1.00 96.50 156 GLU A N 1
ATOM 1137 C CA . GLU A 1 156 ? 4.779 11.351 14.100 1.00 96.50 156 GLU A CA 1
ATOM 1138 C C . GLU A 1 156 ? 4.408 12.119 12.825 1.00 96.50 156 GLU A C 1
ATOM 1140 O O . GLU A 1 156 ? 5.174 12.953 12.343 1.00 96.50 156 GLU A O 1
ATOM 1145 N N . LYS A 1 157 ? 3.233 11.830 12.253 1.00 96.62 157 LYS A N 1
ATOM 1146 C CA . LYS A 1 157 ? 2.798 12.326 10.940 1.00 96.62 157 LYS A CA 1
ATOM 1147 C C . LYS A 1 157 ? 3.783 11.974 9.820 1.00 96.62 157 LYS A C 1
ATOM 1149 O O . LYS A 1 157 ? 3.891 12.675 8.814 1.00 96.62 157 LYS A O 1
ATOM 1154 N N . ASN A 1 158 ? 4.501 10.866 9.982 1.00 97.75 158 ASN A N 1
ATOM 1155 C CA . ASN A 1 158 ? 5.445 10.382 8.994 1.00 97.75 158 ASN A CA 1
ATOM 1156 C C . ASN A 1 158 ? 4.685 9.626 7.896 1.00 97.75 158 ASN A C 1
ATOM 1158 O O . ASN A 1 158 ? 4.290 8.474 8.074 1.00 97.75 158 ASN A O 1
ATOM 1162 N N . PHE A 1 159 ? 4.476 10.273 6.750 1.00 98.50 159 PHE A N 1
ATOM 1163 C CA . PHE A 1 159 ? 3.875 9.642 5.571 1.00 98.50 159 PHE A CA 1
ATOM 1164 C C . PHE A 1 159 ? 4.838 8.676 4.867 1.00 98.50 159 PHE A C 1
ATOM 1166 O O . PHE A 1 159 ? 4.419 7.626 4.371 1.00 98.50 159 PHE A O 1
ATOM 1173 N N . GLY A 1 160 ? 6.124 9.037 4.832 1.00 97.62 160 GLY A N 1
ATOM 1174 C CA . GLY A 1 160 ? 7.138 8.416 3.989 1.00 97.62 160 GLY A CA 1
ATOM 1175 C C . GLY A 1 160 ? 7.790 9.356 2.979 1.00 97.62 160 GLY A C 1
ATOM 1176 O O . GLY A 1 160 ? 7.431 10.528 2.860 1.00 97.62 160 GLY A O 1
ATOM 1177 N N . GLY A 1 161 ? 8.750 8.820 2.222 1.00 95.81 161 GLY A N 1
ATOM 1178 C CA . GLY A 1 161 ? 9.442 9.558 1.165 1.00 95.81 161 GLY A CA 1
ATOM 1179 C C . GLY A 1 161 ? 8.552 9.808 -0.057 1.00 95.81 161 GLY A C 1
ATOM 1180 O O . GLY A 1 161 ? 8.047 8.870 -0.673 1.00 95.81 161 GLY A O 1
ATOM 1181 N N . THR A 1 162 ? 8.398 11.075 -0.434 1.00 95.00 162 THR A N 1
ATOM 1182 C CA . THR A 1 162 ? 7.678 11.513 -1.641 1.00 95.00 162 THR A CA 1
ATOM 1183 C C . THR A 1 162 ? 8.593 12.343 -2.538 1.00 95.00 162 THR A C 1
ATOM 1185 O O . THR A 1 162 ? 9.622 12.859 -2.097 1.00 95.00 162 THR A O 1
ATOM 1188 N N . ALA A 1 163 ? 8.251 12.440 -3.821 1.00 93.62 163 ALA A N 1
ATOM 1189 C CA . ALA A 1 163 ? 8.920 13.319 -4.772 1.00 93.62 163 ALA A CA 1
ATOM 1190 C C . ALA A 1 163 ? 8.204 14.676 -4.864 1.00 93.62 163 ALA A C 1
ATOM 1192 O O . ALA A 1 163 ? 7.009 14.776 -4.611 1.00 93.62 163 ALA A O 1
ATOM 1193 N N . ALA A 1 164 ? 8.912 15.719 -5.307 1.00 91.69 164 ALA A N 1
ATOM 1194 C CA . ALA A 1 164 ? 8.368 17.081 -5.398 1.00 91.69 164 ALA A CA 1
ATOM 1195 C C . ALA A 1 164 ? 7.100 17.205 -6.268 1.00 91.69 164 ALA A C 1
ATOM 1197 O O . ALA A 1 164 ? 6.286 18.094 -6.042 1.00 91.69 164 ALA A O 1
ATOM 1198 N N . ASN A 1 165 ? 6.939 16.320 -7.256 1.00 92.88 165 ASN A N 1
ATOM 1199 C CA . ASN A 1 165 ? 5.786 16.311 -8.157 1.00 92.88 165 ASN A CA 1
ATOM 1200 C C . ASN A 1 165 ? 4.646 15.397 -7.677 1.00 92.88 165 ASN A C 1
ATOM 1202 O O . ASN A 1 165 ? 3.610 15.341 -8.344 1.00 92.88 165 ASN A O 1
ATOM 1206 N N . ASP A 1 166 ? 4.829 14.670 -6.570 1.00 96.25 166 ASP A N 1
ATOM 1207 C CA . ASP A 1 166 ? 3.768 13.847 -5.997 1.00 96.25 166 ASP A CA 1
ATOM 1208 C C . ASP A 1 166 ? 2.637 14.745 -5.479 1.00 96.25 166 ASP A C 1
ATOM 1210 O O . ASP A 1 166 ? 2.859 15.833 -4.944 1.00 96.25 166 ASP A O 1
ATOM 1214 N N . ARG A 1 167 ? 1.396 14.290 -5.652 1.00 97.81 167 ARG A N 1
ATOM 1215 C CA . ARG A 1 167 ? 0.194 15.042 -5.280 1.00 97.81 167 ARG A CA 1
ATOM 1216 C C . ARG A 1 167 ? -0.467 14.374 -4.091 1.00 97.81 167 ARG A C 1
ATOM 1218 O O . ARG A 1 167 ? -0.938 13.248 -4.216 1.00 97.81 167 ARG A O 1
ATOM 1225 N N . LEU A 1 168 ? -0.488 15.066 -2.958 1.00 98.31 168 LEU A N 1
ATOM 1226 C CA . LEU A 1 168 ? -1.100 14.598 -1.719 1.00 98.31 168 LEU A CA 1
ATOM 1227 C C . LEU A 1 168 ? -2.335 15.453 -1.422 1.00 98.31 168 LEU A C 1
ATOM 1229 O O . LEU A 1 168 ? -2.237 16.676 -1.328 1.00 98.31 168 LEU A O 1
ATOM 1233 N N . SER A 1 169 ? -3.493 14.819 -1.258 1.00 98.56 169 SER A N 1
ATOM 1234 C CA . SER A 1 169 ? -4.752 15.489 -0.909 1.00 98.56 169 SER A CA 1
ATOM 1235 C C . SER A 1 169 ? -5.586 14.611 0.019 1.00 98.56 169 SER A C 1
ATOM 1237 O O . SER A 1 169 ? -5.647 13.406 -0.193 1.00 98.56 169 SER A O 1
ATOM 1239 N N . GLY A 1 170 ? -6.237 15.189 1.031 1.00 98.44 170 GLY A N 1
ATOM 1240 C CA . GLY A 1 170 ? -7.057 14.404 1.967 1.00 98.44 170 GLY A CA 1
ATOM 1241 C C . GLY A 1 170 ? -6.239 13.444 2.840 1.00 98.44 170 GLY A C 1
ATOM 1242 O O . GLY A 1 170 ? -6.703 12.355 3.163 1.00 98.44 170 GLY A O 1
ATOM 1243 N N . ILE A 1 171 ? -4.999 13.810 3.187 1.00 98.75 171 ILE A N 1
ATOM 1244 C CA . ILE A 1 171 ? -4.152 12.989 4.058 1.00 98.75 171 ILE A CA 1
ATOM 1245 C C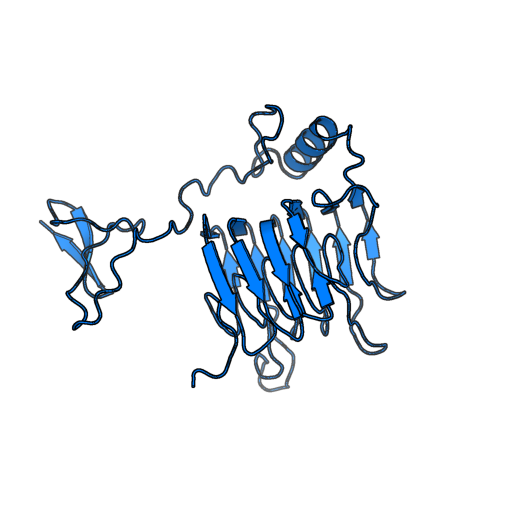 . ILE A 1 171 ? -4.483 13.295 5.515 1.00 98.75 171 ILE A C 1
ATOM 1247 O O . ILE A 1 171 ? -4.339 14.435 5.960 1.00 98.75 171 ILE A O 1
ATOM 1251 N N . LEU A 1 172 ? -4.890 12.269 6.253 1.00 98.81 172 LEU A N 1
ATOM 1252 C CA . LEU A 1 172 ? -5.163 12.345 7.681 1.00 98.81 172 LEU A CA 1
ATOM 1253 C C . LEU A 1 172 ? -4.130 11.516 8.442 1.00 98.81 172 LEU A C 1
ATOM 1255 O O . LEU A 1 172 ? -3.730 10.437 8.004 1.00 98.81 172 LEU A O 1
ATOM 1259 N N . TYR A 1 173 ? -3.706 12.023 9.593 1.00 98.75 173 TYR A N 1
ATOM 1260 C CA . TYR A 1 173 ? -2.709 11.379 10.440 1.00 98.75 173 TYR A CA 1
ATOM 1261 C C . TYR A 1 173 ? -3.311 11.086 11.801 1.00 98.75 173 TYR A C 1
ATOM 1263 O O . TYR A 1 173 ? -4.004 11.938 12.362 1.00 98.75 173 TYR A O 1
ATOM 1271 N N . TYR A 1 174 ? -3.006 9.911 12.337 1.00 98.38 174 TYR A N 1
ATOM 1272 C CA . TYR A 1 174 ? -3.274 9.620 13.733 1.00 98.38 174 TYR A CA 1
ATOM 1273 C C . TYR A 1 174 ? -2.371 10.471 14.626 1.00 98.38 174 TYR A C 1
ATOM 1275 O O . TYR A 1 174 ? -1.180 10.611 14.357 1.00 98.38 174 TYR A O 1
ATOM 1283 N N . ASP A 1 175 ? -2.937 11.074 15.667 1.00 97.06 175 ASP A N 1
ATOM 1284 C CA . ASP A 1 175 ? -2.210 11.935 16.609 1.00 97.06 175 ASP A CA 1
ATOM 1285 C C . ASP A 1 175 ? -2.173 11.378 18.040 1.00 97.06 175 ASP A C 1
ATOM 1287 O O . ASP A 1 175 ? -1.593 11.994 18.932 1.00 97.06 175 ASP A O 1
ATOM 1291 N N . GLY A 1 176 ? -2.744 10.189 18.252 1.00 96.06 176 GLY A N 1
ATOM 1292 C CA . GLY A 1 176 ? -2.862 9.564 19.568 1.00 96.06 176 GLY A CA 1
ATOM 1293 C C . GLY A 1 176 ? -4.216 9.781 20.246 1.00 96.06 176 GLY A C 1
ATOM 1294 O O . GLY A 1 176 ? -4.494 9.099 21.229 1.00 96.06 176 GLY A O 1
ATOM 1295 N N . ALA A 1 177 ? -5.056 10.687 19.737 1.00 96.94 177 ALA A N 1
ATOM 1296 C CA . ALA A 1 177 ? -6.352 11.027 20.328 1.00 96.94 177 ALA A CA 1
ATOM 1297 C C . ALA A 1 177 ? -7.509 11.015 19.313 1.00 96.94 177 ALA A C 1
ATOM 1299 O O . ALA A 1 177 ? -8.645 10.726 19.679 1.00 96.94 177 ALA A O 1
ATOM 1300 N N . ASN A 1 178 ? -7.240 11.264 18.032 1.00 97.44 178 ASN A N 1
ATOM 1301 C CA . ASN A 1 178 ? -8.250 11.389 16.978 1.00 97.44 178 ASN A CA 1
ATOM 1302 C C . ASN A 1 178 ? -8.729 10.053 16.368 1.00 97.44 178 ASN A C 1
ATOM 1304 O O . ASN A 1 178 ? -9.184 10.026 15.224 1.00 97.44 178 ASN A O 1
ATOM 1308 N N . PHE A 1 179 ? -8.635 8.932 17.096 1.00 97.19 179 PHE A N 1
ATOM 1309 C CA . PHE A 1 179 ? -8.965 7.600 16.560 1.00 97.19 179 PHE A CA 1
ATOM 1310 C C . PHE A 1 179 ? -10.396 7.550 16.000 1.00 97.19 179 PHE A C 1
ATOM 1312 O O . PHE A 1 179 ? -10.614 7.084 14.883 1.00 97.19 179 PHE A O 1
ATOM 1319 N N . HIS A 1 180 ? -11.365 8.084 16.745 1.00 97.00 180 HIS A N 1
ATOM 1320 C CA . HIS A 1 180 ? -12.769 8.068 16.341 1.00 97.00 180 HIS A CA 1
ATOM 1321 C C . HIS A 1 180 ? -13.047 8.932 15.101 1.00 97.00 180 HIS A C 1
ATOM 1323 O O . HIS A 1 180 ? -13.756 8.503 14.191 1.00 97.00 180 HIS A O 1
ATOM 1329 N N . ASP A 1 181 ? -12.424 10.108 15.006 1.00 98.00 181 ASP A N 1
ATOM 1330 C CA . ASP A 1 181 ? -12.568 10.989 13.842 1.00 98.00 181 ASP A CA 1
ATOM 1331 C C . ASP A 1 181 ? -12.038 10.314 12.568 1.00 98.00 181 ASP A C 1
ATOM 1333 O O . ASP A 1 181 ? -12.652 10.398 11.502 1.00 98.00 181 ASP A O 1
ATOM 1337 N N . LEU A 1 182 ? -10.928 9.576 12.679 1.00 98.56 182 LEU A N 1
ATOM 1338 C CA . LEU A 1 182 ? -10.390 8.787 11.572 1.00 98.56 182 LEU A CA 1
ATOM 1339 C C . LEU A 1 182 ? -11.318 7.628 11.182 1.00 98.56 182 LEU A C 1
ATOM 1341 O O . LEU A 1 182 ? -11.472 7.360 9.988 1.00 98.56 182 LEU A O 1
ATOM 1345 N N . GLN A 1 183 ? -11.980 6.968 12.144 1.00 98.19 183 GLN A N 1
ATOM 1346 C CA . GLN A 1 183 ? -12.970 5.923 11.840 1.00 98.19 183 GLN A CA 1
ATOM 1347 C C . GLN A 1 183 ? -14.113 6.499 10.994 1.00 98.19 183 GLN A C 1
ATOM 1349 O O . GLN A 1 183 ? -14.485 5.920 9.970 1.00 98.19 183 GLN A O 1
ATOM 1354 N N . GLN A 1 184 ? -14.642 7.658 11.396 1.00 98.12 184 GLN A N 1
ATOM 1355 C CA . GLN A 1 184 ? -15.713 8.347 10.678 1.00 98.12 184 GLN A CA 1
ATOM 1356 C C . GLN A 1 184 ? -15.270 8.800 9.282 1.00 98.12 184 GLN A C 1
ATOM 1358 O O . GLN A 1 184 ? -16.010 8.605 8.317 1.00 98.12 184 GLN A O 1
ATOM 1363 N N . ALA A 1 185 ? -14.058 9.349 9.154 1.00 98.31 185 ALA A N 1
ATOM 1364 C CA . ALA A 1 185 ? -13.521 9.812 7.878 1.00 98.31 185 ALA A CA 1
ATOM 1365 C C . ALA A 1 185 ? -13.404 8.680 6.844 1.00 98.31 185 ALA A C 1
ATOM 1367 O O . ALA A 1 185 ? -13.831 8.852 5.703 1.00 98.31 185 ALA A O 1
ATOM 1368 N N . VAL A 1 186 ? -12.890 7.511 7.243 1.00 98.44 186 VAL A N 1
ATOM 1369 C CA . VAL A 1 186 ? -12.763 6.352 6.341 1.00 98.44 186 VAL A CA 1
ATOM 1370 C C . VAL A 1 186 ? -14.133 5.815 5.925 1.00 98.44 186 VAL A C 1
ATOM 1372 O O . VAL A 1 186 ? -14.353 5.540 4.749 1.00 98.44 186 VAL A O 1
ATOM 1375 N N . VAL A 1 187 ? -15.087 5.703 6.857 1.00 97.44 187 VAL A N 1
ATOM 1376 C CA . VAL A 1 187 ? -16.460 5.278 6.523 1.00 97.44 187 VAL A CA 1
ATOM 1377 C C . VAL A 1 187 ? -17.133 6.269 5.563 1.00 97.44 187 VAL A C 1
ATOM 1379 O O . VAL A 1 187 ? -17.898 5.861 4.689 1.00 97.44 187 VAL A O 1
ATOM 1382 N N . ALA A 1 188 ? -16.826 7.563 5.679 1.00 98.00 188 ALA A N 1
ATOM 1383 C CA . ALA A 1 188 ? -17.376 8.603 4.816 1.00 98.00 188 ALA A CA 1
ATOM 1384 C C . ALA A 1 188 ? -16.819 8.595 3.381 1.00 98.00 188 ALA A C 1
ATOM 1386 O O . ALA A 1 188 ? -17.465 9.163 2.499 1.00 98.00 188 ALA A O 1
ATOM 1387 N N . TRP A 1 189 ? -15.677 7.944 3.117 1.00 97.81 189 TRP A N 1
ATOM 1388 C CA . TRP A 1 189 ? -15.139 7.808 1.756 1.00 97.81 189 TRP A CA 1
ATOM 1389 C C . TRP A 1 189 ? -16.130 7.140 0.799 1.00 97.81 189 TRP A C 1
ATOM 1391 O O . TRP A 1 189 ? -16.310 7.594 -0.329 1.00 97.81 189 TRP A O 1
ATOM 1401 N N . ASP A 1 190 ? -16.784 6.074 1.262 1.00 95.81 190 ASP A N 1
ATOM 1402 C CA . ASP A 1 190 ? -17.933 5.450 0.609 1.00 95.81 190 ASP A CA 1
ATOM 1403 C C . ASP A 1 190 ? -18.678 4.591 1.637 1.00 95.81 190 ASP A C 1
ATOM 1405 O O . ASP A 1 190 ? -18.293 3.454 1.914 1.00 95.81 190 ASP A O 1
ATOM 1409 N N . SER A 1 191 ? -19.782 5.109 2.176 1.00 92.69 191 SER A N 1
ATOM 1410 C CA . SER A 1 191 ? -20.574 4.430 3.211 1.00 92.69 191 SER A CA 1
ATOM 1411 C C . SER A 1 191 ? -21.297 3.168 2.727 1.00 92.69 191 SER A C 1
ATOM 1413 O O . SER A 1 191 ? -21.891 2.446 3.528 1.00 92.69 191 SER A O 1
ATOM 1415 N N . LYS A 1 192 ? -21.268 2.874 1.420 1.00 90.88 192 LYS A N 1
ATOM 1416 C CA . LYS A 1 192 ? -21.768 1.609 0.857 1.00 90.88 192 LYS A CA 1
ATOM 1417 C C . LYS A 1 192 ? -20.681 0.541 0.775 1.00 90.88 192 LYS A C 1
ATOM 1419 O O . LYS A 1 192 ? -21.007 -0.626 0.536 1.00 90.88 192 LYS A O 1
ATOM 1424 N N . LEU A 1 193 ? -19.420 0.933 0.944 1.00 91.44 193 LEU A N 1
ATOM 1425 C CA . LEU A 1 193 ? -18.258 0.062 0.842 1.00 91.44 193 LEU A CA 1
ATOM 1426 C C . LEU A 1 193 ? -17.504 -0.072 2.168 1.00 91.44 193 LEU A C 1
ATOM 1428 O O . LEU A 1 193 ? -17.079 -1.178 2.479 1.00 91.44 193 LEU A O 1
ATOM 1432 N N . TRP A 1 194 ? -17.369 0.995 2.950 1.00 95.12 194 TRP A N 1
ATOM 1433 C CA . TRP A 1 194 ? -16.654 1.020 4.225 1.00 95.12 194 TRP A CA 1
ATOM 1434 C C . TRP A 1 194 ? -17.614 0.979 5.418 1.00 95.12 194 TRP A C 1
ATOM 1436 O O . TRP A 1 194 ? -18.655 1.632 5.416 1.00 95.12 194 TRP A O 1
ATOM 1446 N N . THR A 1 195 ? -17.254 0.226 6.458 1.00 94.25 195 THR A N 1
ATOM 1447 C CA . THR A 1 195 ? -18.006 0.129 7.719 1.00 94.25 195 THR A CA 1
ATOM 1448 C C . THR A 1 195 ? -17.072 0.043 8.915 1.00 94.25 195 THR A C 1
ATOM 1450 O O . THR A 1 195 ? -15.960 -0.459 8.804 1.00 94.25 195 THR A O 1
ATOM 1453 N N . CYS A 1 196 ? -17.527 0.485 10.081 1.00 93.44 196 CYS A N 1
ATOM 1454 C CA . CYS A 1 196 ? -16.803 0.361 11.341 1.00 93.44 196 CYS A CA 1
ATOM 1455 C C . CYS A 1 196 ? -17.814 0.158 12.473 1.00 93.44 196 CYS A C 1
ATOM 1457 O O . CYS A 1 196 ? -18.879 0.776 12.448 1.00 93.44 196 CYS A O 1
ATOM 1459 N N . THR A 1 197 ? -17.495 -0.678 13.466 1.00 92.75 197 THR A N 1
ATOM 1460 C CA . THR A 1 197 ? -18.316 -0.793 14.690 1.00 92.75 197 THR A CA 1
ATOM 1461 C C . THR A 1 197 ? -18.243 0.470 15.545 1.00 92.75 197 THR A C 1
ATOM 1463 O O . THR A 1 197 ? -19.105 0.678 16.391 1.00 92.75 197 THR A O 1
ATOM 1466 N N . MET A 1 198 ? -17.238 1.318 15.292 1.00 91.88 198 MET A N 1
ATOM 1467 C CA . MET A 1 198 ? -16.913 2.528 16.048 1.00 91.88 198 MET A CA 1
ATOM 1468 C C . MET A 1 198 ? -16.488 2.270 17.500 1.00 91.88 198 MET A C 1
ATOM 1470 O O . MET A 1 198 ? -16.390 3.209 18.283 1.00 91.88 198 MET A O 1
ATOM 1474 N N . GLU A 1 199 ? -16.211 1.017 17.862 1.00 91.25 199 GLU A N 1
ATOM 1475 C CA . GLU A 1 199 ? -15.620 0.670 19.154 1.00 91.25 199 GLU A CA 1
ATOM 1476 C C . GLU A 1 199 ? -14.154 1.126 19.220 1.00 91.25 199 GLU A C 1
ATOM 1478 O O . GLU A 1 199 ? -13.473 1.244 18.192 1.00 91.25 199 GLU A O 1
ATOM 1483 N N . ASP A 1 200 ? -13.649 1.360 20.431 1.00 86.88 200 ASP A N 1
ATOM 1484 C CA . ASP A 1 200 ? -12.253 1.738 20.643 1.00 86.88 200 ASP A CA 1
ATOM 1485 C C . ASP A 1 200 ? -11.311 0.667 20.075 1.00 86.88 200 ASP A C 1
ATOM 1487 O O . ASP A 1 200 ? -11.402 -0.518 20.398 1.00 86.88 200 ASP A O 1
ATOM 1491 N N . GLY A 1 201 ? -10.393 1.086 19.201 1.00 86.62 201 GLY A N 1
ATOM 1492 C CA . GLY A 1 201 ? -9.448 0.185 18.539 1.00 86.62 201 GLY A CA 1
ATOM 1493 C C . GLY A 1 201 ? -10.018 -0.603 17.353 1.00 86.62 201 GLY A C 1
ATOM 1494 O O . GLY A 1 201 ? -9.262 -1.321 16.695 1.00 86.62 201 GLY A O 1
ATOM 1495 N N . ALA A 1 202 ? -11.305 -0.460 17.022 1.00 91.31 202 ALA A N 1
ATOM 1496 C CA . ALA A 1 202 ? -11.880 -1.082 15.833 1.00 91.31 202 ALA A CA 1
ATOM 1497 C C . ALA A 1 202 ? -11.504 -0.293 14.571 1.00 91.31 202 ALA A C 1
ATOM 1499 O O . ALA A 1 202 ? -11.877 0.867 14.405 1.00 91.31 202 ALA A O 1
ATOM 1500 N N . TYR A 1 203 ? -10.772 -0.910 13.648 1.00 95.88 203 TYR A N 1
ATOM 1501 C CA . TYR A 1 203 ? -10.469 -0.273 12.367 1.00 95.88 203 TYR A CA 1
ATOM 1502 C C . TYR A 1 203 ? -11.636 -0.434 11.376 1.00 95.88 203 TYR A C 1
ATOM 1504 O O . TYR A 1 203 ? -12.280 -1.485 11.371 1.00 95.88 203 TYR A O 1
ATOM 1512 N N . PRO A 1 204 ? -11.903 0.564 10.513 1.00 95.94 204 PRO A N 1
ATOM 1513 C CA . PRO A 1 204 ? -12.880 0.434 9.435 1.00 95.94 204 PRO A CA 1
ATOM 1514 C C . PRO A 1 204 ? -12.518 -0.685 8.449 1.00 95.94 204 PRO A C 1
ATOM 1516 O O . PRO A 1 204 ? -11.378 -0.798 8.022 1.00 95.94 204 PRO A O 1
ATOM 1519 N N . VAL A 1 205 ? -13.497 -1.485 8.037 1.00 94.06 205 VAL A N 1
ATOM 1520 C CA . VAL A 1 205 ? -13.343 -2.627 7.122 1.00 94.06 205 VAL A CA 1
ATOM 1521 C C . VAL A 1 205 ? -14.296 -2.515 5.928 1.00 94.06 205 VAL A C 1
ATOM 1523 O O . VAL A 1 205 ? -15.198 -1.676 5.908 1.00 94.06 205 VAL A O 1
ATOM 1526 N N . LEU A 1 206 ? -14.122 -3.373 4.921 1.00 90.56 206 LEU A N 1
ATOM 1527 C CA . LEU A 1 206 ? -14.954 -3.390 3.714 1.00 90.56 206 LEU A CA 1
ATOM 1528 C C . LEU A 1 206 ? -16.233 -4.243 3.906 1.00 90.56 206 LEU A C 1
ATOM 1530 O O . LEU A 1 206 ? -16.169 -5.407 4.295 1.00 90.56 206 LEU A O 1
ATOM 1534 N N . LEU A 1 207 ? -17.408 -3.692 3.575 1.00 74.25 207 LEU A N 1
ATOM 1535 C CA . LEU A 1 207 ? -18.759 -4.244 3.813 1.00 74.25 207 LEU A CA 1
ATOM 1536 C C . LEU A 1 207 ? -19.087 -5.553 3.073 1.00 74.25 207 LEU A C 1
ATOM 1538 O O . LEU A 1 207 ? -20.008 -6.265 3.466 1.00 74.25 207 LEU A O 1
ATOM 1542 N N . ARG A 1 208 ? -18.410 -5.857 1.960 1.00 59.22 208 ARG A N 1
ATOM 1543 C CA . ARG A 1 208 ? -18.831 -6.917 1.015 1.00 59.22 208 ARG A CA 1
ATOM 1544 C C . ARG A 1 208 ? -17.886 -8.106 0.910 1.00 59.22 208 ARG A C 1
ATOM 1546 O O . ARG A 1 208 ? -18.059 -8.940 0.026 1.00 59.22 208 ARG A O 1
ATOM 1553 N N . THR A 1 209 ? -16.903 -8.203 1.791 1.00 53.50 209 THR A N 1
ATOM 1554 C CA . THR A 1 209 ? -15.792 -9.141 1.607 1.00 53.50 209 THR A CA 1
ATOM 1555 C C . THR A 1 209 ? -15.496 -9.975 2.853 1.00 53.50 209 THR A C 1
ATOM 1557 O O . THR A 1 209 ? -14.385 -10.447 3.022 1.00 53.50 209 THR A O 1
ATOM 1560 N N . ALA A 1 210 ? -16.505 -10.242 3.687 1.00 43.16 210 ALA A N 1
ATOM 1561 C CA . ALA A 1 210 ? -16.406 -10.916 4.993 1.00 43.16 210 ALA A CA 1
ATOM 1562 C C . ALA A 1 210 ? -15.840 -12.362 5.015 1.00 43.16 210 ALA A C 1
ATOM 1564 O O . ALA A 1 210 ? -15.979 -13.057 6.016 1.00 43.16 210 ALA A O 1
ATOM 1565 N N . VAL A 1 211 ? -15.206 -12.843 3.946 1.00 51.44 211 VAL A N 1
ATOM 1566 C CA . VAL A 1 211 ? -14.402 -14.067 3.978 1.00 51.44 211 VAL A CA 1
ATOM 1567 C C . VAL A 1 211 ? -13.119 -13.815 3.181 1.00 51.44 211 VAL A C 1
ATOM 1569 O O . VAL A 1 211 ? -13.039 -14.131 1.994 1.00 51.44 211 VAL A O 1
ATOM 1572 N N . GLY A 1 212 ? -12.124 -13.182 3.811 1.00 50.03 212 GLY A N 1
ATOM 1573 C CA . GLY A 1 212 ? -10.752 -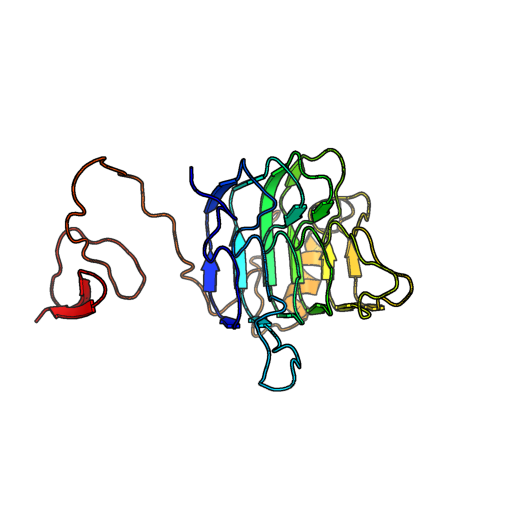13.189 3.299 1.00 50.03 212 GLY A CA 1
ATOM 1574 C C . GLY A 1 212 ? -10.201 -14.619 3.190 1.00 50.03 212 GLY A C 1
ATOM 1575 O O . GLY A 1 212 ? -10.784 -15.570 3.718 1.00 50.03 212 GLY A O 1
ATOM 1576 N N . ILE A 1 213 ? -9.069 -14.790 2.504 1.00 56.34 213 ILE A N 1
ATOM 1577 C CA . ILE A 1 213 ? -8.277 -16.018 2.597 1.00 56.34 213 ILE A CA 1
ATOM 1578 C C . ILE A 1 213 ? -7.749 -16.092 4.031 1.00 56.34 213 ILE A C 1
ATOM 1580 O O . ILE A 1 213 ? -6.924 -15.276 4.436 1.00 56.34 213 ILE A O 1
ATOM 1584 N N . GLN A 1 214 ? -8.268 -17.062 4.780 1.00 52.94 214 GLN A N 1
ATOM 1585 C CA . GLN A 1 214 ? -7.853 -17.376 6.145 1.00 52.94 214 GLN A CA 1
ATOM 1586 C C . GLN A 1 214 ? -6.622 -18.290 6.136 1.00 52.94 214 GLN A C 1
ATOM 1588 O O . GLN A 1 214 ? -6.448 -19.061 5.181 1.00 52.94 214 GLN A O 1
ATOM 1593 N N . PRO A 1 215 ? -5.809 -18.286 7.205 1.00 44.09 215 PRO A N 1
ATOM 1594 C CA . PRO A 1 215 ? -4.729 -19.244 7.338 1.00 44.09 215 PRO A CA 1
ATOM 1595 C C . PRO A 1 215 ? -5.281 -20.672 7.373 1.00 44.09 215 PRO A C 1
ATOM 1597 O O . PRO A 1 215 ? -6.318 -20.974 7.973 1.00 44.09 215 PRO A O 1
ATOM 1600 N N . VAL A 1 216 ? -4.567 -21.588 6.721 1.00 52.09 216 VAL A N 1
ATOM 1601 C CA . VAL A 1 216 ? -4.811 -23.018 6.893 1.00 52.09 216 VAL A CA 1
ATOM 1602 C C . VAL A 1 216 ? -4.154 -23.395 8.213 1.00 52.09 216 VAL A C 1
ATOM 1604 O O . VAL A 1 216 ? -2.936 -23.335 8.307 1.00 52.09 216 VAL A O 1
ATOM 1607 N N . ALA A 1 217 ? -4.942 -23.765 9.228 1.00 43.91 217 ALA A N 1
ATOM 1608 C CA . ALA A 1 217 ? -4.399 -24.267 10.491 1.00 43.91 217 ALA A CA 1
ATOM 1609 C C . ALA A 1 217 ? -3.366 -25.367 10.197 1.00 43.91 217 ALA A C 1
ATOM 1611 O O . ALA A 1 217 ? -3.691 -26.380 9.564 1.00 43.91 217 ALA A O 1
ATOM 1612 N N . ASP A 1 218 ? -2.121 -25.098 10.580 1.00 49.03 218 ASP A N 1
ATOM 1613 C CA . ASP A 1 218 ? -0.974 -25.764 9.998 1.00 49.03 218 ASP A CA 1
ATOM 1614 C C . ASP A 1 218 ? -0.940 -27.262 10.275 1.00 49.03 218 ASP A C 1
ATOM 1616 O O . ASP A 1 218 ? -1.189 -27.774 11.367 1.00 49.03 218 ASP A O 1
ATOM 1620 N N . GLY A 1 219 ? -0.536 -27.949 9.224 1.00 34.94 219 GLY A N 1
ATOM 1621 C CA . GLY A 1 219 ? 0.022 -29.276 9.253 1.00 34.94 219 GLY A CA 1
ATOM 1622 C C . GLY A 1 219 ? 0.825 -29.412 7.977 1.00 34.94 219 GLY A C 1
ATOM 1623 O O . GLY A 1 219 ? 0.429 -30.171 7.093 1.00 34.94 219 GLY A O 1
ATOM 1624 N N . VAL A 1 220 ? 1.912 -28.641 7.848 1.00 42.78 220 VAL A N 1
ATOM 1625 C CA . VAL A 1 220 ? 2.967 -28.926 6.867 1.00 42.78 220 VAL A CA 1
ATOM 1626 C C . VAL A 1 220 ? 3.620 -30.237 7.303 1.00 42.78 220 VAL A C 1
ATOM 1628 O O . VAL A 1 220 ? 4.641 -30.272 7.981 1.00 42.78 220 VAL A O 1
ATOM 1631 N N . ALA A 1 221 ? 2.954 -31.344 6.989 1.00 37.53 221 ALA A N 1
ATOM 1632 C CA . ALA A 1 221 ? 3.550 -32.658 7.065 1.00 37.53 221 ALA A CA 1
ATOM 1633 C C . ALA A 1 221 ? 4.498 -32.778 5.873 1.00 37.53 221 ALA A C 1
ATOM 1635 O O . ALA A 1 221 ? 4.083 -32.611 4.725 1.00 37.53 221 ALA A O 1
ATOM 1636 N N . ASP A 1 222 ? 5.759 -33.073 6.160 1.00 43.62 222 ASP A N 1
ATOM 1637 C CA . ASP A 1 222 ? 6.827 -33.375 5.207 1.00 43.62 222 ASP A CA 1
ATOM 1638 C C . ASP A 1 222 ? 6.571 -34.713 4.473 1.00 43.62 222 ASP A C 1
ATOM 1640 O O . ASP A 1 222 ? 7.324 -35.680 4.545 1.00 43.62 222 ASP A O 1
ATOM 1644 N N . GLY A 1 223 ? 5.417 -34.828 3.818 1.00 40.41 223 GLY A N 1
ATOM 1645 C CA . GLY A 1 223 ? 4.934 -36.065 3.230 1.00 40.41 223 GLY A CA 1
ATOM 1646 C C . GLY A 1 223 ? 3.895 -35.784 2.159 1.00 40.41 223 GLY A C 1
ATOM 1647 O O . GLY A 1 223 ? 2.960 -35.023 2.384 1.00 40.41 223 GLY A O 1
ATOM 1648 N N . ARG A 1 224 ? 4.100 -36.400 0.984 1.00 44.22 224 ARG A N 1
ATOM 1649 C CA . ARG A 1 224 ? 3.224 -36.423 -0.206 1.00 44.22 224 ARG A CA 1
ATOM 1650 C C . ARG A 1 224 ? 1.849 -35.785 0.016 1.00 44.22 224 ARG A C 1
ATOM 1652 O O . ARG A 1 224 ? 1.029 -36.342 0.741 1.00 44.22 224 ARG A O 1
ATOM 1659 N N . VAL A 1 225 ? 1.607 -34.682 -0.700 1.00 45.34 225 VAL A N 1
ATOM 1660 C CA . VAL A 1 225 ? 0.327 -33.966 -0.806 1.00 45.34 225 VAL A CA 1
ATOM 1661 C C . VAL A 1 225 ? -0.834 -34.960 -0.827 1.00 45.34 225 VAL A C 1
ATOM 1663 O O . VAL A 1 225 ? -1.122 -35.589 -1.846 1.00 45.34 225 VAL A O 1
ATOM 1666 N N . THR A 1 226 ? -1.496 -35.122 0.315 1.00 50.84 226 THR A N 1
ATOM 1667 C CA . THR A 1 226 ? -2.772 -35.824 0.377 1.00 50.84 226 THR A CA 1
ATOM 1668 C C . THR A 1 226 ? -3.839 -34.825 -0.037 1.00 50.84 226 THR A C 1
ATOM 1670 O O . THR A 1 226 ? -3.958 -33.741 0.530 1.00 50.84 226 THR A O 1
ATOM 1673 N N . SER A 1 227 ? -4.574 -35.173 -1.088 1.00 61.66 227 SER A N 1
ATOM 1674 C CA . SER A 1 227 ? -5.665 -34.407 -1.686 1.00 61.66 227 SER A CA 1
ATOM 1675 C C . SER A 1 227 ? -6.603 -33.790 -0.642 1.00 61.66 227 SER A C 1
ATOM 1677 O O . SER A 1 227 ? -7.464 -34.477 -0.097 1.00 61.66 227 SER A O 1
ATOM 1679 N N . GLY A 1 228 ? -6.457 -32.495 -0.357 1.00 74.06 228 GLY A N 1
ATOM 1680 C CA . GLY A 1 228 ? -7.394 -31.768 0.496 1.00 74.06 228 GLY A CA 1
ATOM 1681 C C . GLY A 1 228 ? -8.723 -31.518 -0.221 1.00 74.06 228 GLY A C 1
ATOM 1682 O O . GLY A 1 228 ? -8.748 -31.243 -1.423 1.00 74.06 228 GLY A O 1
ATOM 1683 N N . ILE A 1 229 ? -9.826 -31.614 0.522 1.00 82.38 229 ILE A N 1
ATOM 1684 C CA . ILE A 1 229 ? -11.157 -31.180 0.091 1.00 82.38 229 ILE A CA 1
ATOM 1685 C C . ILE A 1 229 ? -11.404 -29.822 0.741 1.00 82.38 229 ILE A C 1
ATOM 1687 O O . ILE A 1 229 ? -11.285 -29.691 1.960 1.00 82.38 229 ILE A O 1
ATOM 1691 N N . TYR A 1 230 ? -11.765 -28.827 -0.056 1.00 80.88 230 TYR A N 1
ATOM 1692 C CA . TYR A 1 230 ? -12.058 -27.481 0.422 1.00 80.88 230 TYR A CA 1
ATOM 1693 C C . TYR A 1 230 ? -13.455 -27.063 -0.019 1.00 80.88 230 TYR A C 1
ATOM 1695 O O . TYR A 1 230 ? -13.921 -27.458 -1.088 1.00 80.88 230 TYR A O 1
ATOM 1703 N N . THR A 1 231 ? -14.145 -26.257 0.780 1.00 80.88 231 THR A N 1
ATOM 1704 C CA . THR A 1 231 ? -15.328 -25.533 0.300 1.00 80.88 231 THR A CA 1
ATOM 1705 C C . THR A 1 231 ? -14.923 -24.554 -0.809 1.00 80.88 231 THR A C 1
ATOM 1707 O O . THR A 1 231 ? -13.746 -24.237 -0.989 1.00 80.88 231 THR A O 1
ATOM 1710 N N . LEU A 1 232 ? -15.898 -24.008 -1.541 1.00 72.75 232 LEU A N 1
ATOM 1711 C CA . LEU A 1 232 ? -15.636 -22.912 -2.489 1.00 72.75 232 LEU A CA 1
ATOM 1712 C C . LEU A 1 232 ? -15.054 -21.655 -1.828 1.00 72.75 232 LEU A C 1
ATOM 1714 O O . LEU A 1 232 ? -14.482 -20.820 -2.518 1.00 72.75 232 LEU A O 1
ATOM 1718 N N . THR A 1 233 ? -15.214 -21.531 -0.512 1.00 65.31 233 THR A N 1
ATOM 1719 C CA . THR A 1 233 ? -14.676 -20.443 0.308 1.00 65.31 233 THR A CA 1
ATOM 1720 C C . THR A 1 233 ? -13.297 -20.763 0.892 1.00 65.31 233 THR A C 1
ATOM 1722 O O . THR A 1 233 ? -12.802 -20.005 1.713 1.00 65.31 233 THR A O 1
ATOM 1725 N N . GLY A 1 234 ? -12.670 -21.881 0.502 1.00 58.47 234 GLY A N 1
ATOM 1726 C CA . GLY A 1 234 ? -11.307 -22.228 0.920 1.00 58.47 234 GLY A CA 1
ATOM 1727 C C . GLY A 1 234 ? -11.194 -22.903 2.291 1.00 58.47 234 GLY A C 1
ATOM 1728 O O . GLY A 1 234 ? -10.086 -23.178 2.740 1.00 58.47 234 GLY A O 1
ATOM 1729 N N . VAL A 1 235 ? -12.308 -23.240 2.948 1.00 74.44 235 VAL A N 1
ATOM 1730 C CA . VAL A 1 235 ? -12.285 -23.951 4.235 1.00 74.44 235 VAL A CA 1
ATOM 1731 C C . VAL A 1 235 ? -12.003 -25.430 3.994 1.00 74.44 235 VAL A C 1
ATOM 1733 O O . VAL A 1 235 ? -12.755 -26.099 3.282 1.00 74.44 235 VAL A O 1
ATOM 1736 N N . ARG A 1 236 ? -10.937 -25.964 4.601 1.00 79.12 236 ARG A N 1
ATOM 1737 C CA . ARG A 1 236 ? -10.619 -27.397 4.525 1.00 79.12 236 ARG A CA 1
ATOM 1738 C C . ARG A 1 236 ? -11.681 -28.205 5.269 1.00 79.12 236 ARG A C 1
ATOM 1740 O O . ARG A 1 236 ? -11.947 -27.959 6.442 1.00 79.12 236 ARG A O 1
ATOM 1747 N N . VAL A 1 237 ? -12.246 -29.211 4.611 1.00 79.31 237 VAL A N 1
ATOM 1748 C CA . VAL A 1 237 ? -13.213 -30.138 5.210 1.00 79.31 237 VAL A CA 1
ATOM 1749 C C . VAL A 1 237 ? -12.637 -31.547 5.263 1.00 79.31 237 VAL A C 1
ATOM 1751 O O . VAL A 1 237 ? -11.896 -31.971 4.377 1.00 79.31 237 VAL A O 1
ATOM 1754 N N . ARG A 1 238 ? -12.976 -32.291 6.321 1.00 78.69 238 ARG A N 1
ATOM 1755 C CA . ARG A 1 238 ? -12.512 -33.679 6.495 1.00 78.69 238 ARG A CA 1
ATOM 1756 C C . ARG A 1 238 ? -13.176 -34.647 5.512 1.00 78.69 238 ARG A C 1
ATOM 1758 O O . ARG A 1 238 ? -12.553 -35.623 5.116 1.00 78.69 238 ARG A O 1
ATOM 1765 N N . GLN A 1 239 ? -14.418 -34.370 5.118 1.00 81.25 239 GLN A N 1
ATOM 1766 C CA . GLN A 1 239 ? -15.188 -35.182 4.181 1.00 81.25 239 GLN A CA 1
ATOM 1767 C C . GLN A 1 239 ? -16.168 -34.287 3.415 1.00 81.25 239 GLN A C 1
ATOM 1769 O O . GLN A 1 239 ? -16.820 -33.431 4.013 1.00 81.25 239 GLN A O 1
ATOM 1774 N N . ALA A 1 240 ? -16.273 -34.479 2.099 1.00 78.88 240 ALA A N 1
ATOM 1775 C CA . ALA A 1 240 ? -17.329 -33.853 1.315 1.00 78.88 240 ALA A CA 1
ATOM 1776 C C . ALA A 1 240 ? -18.648 -34.594 1.559 1.00 78.88 240 ALA A C 1
ATOM 1778 O O . ALA A 1 240 ? -18.724 -35.807 1.359 1.00 78.88 240 ALA A O 1
ATOM 1779 N N . THR A 1 241 ? -19.672 -33.866 1.995 1.00 85.31 241 THR A N 1
ATOM 1780 C CA . THR A 1 241 ? -21.057 -34.343 1.982 1.00 85.31 241 THR A CA 1
ATOM 1781 C C . THR A 1 241 ? -21.700 -33.862 0.680 1.00 85.31 241 THR A C 1
ATOM 1783 O O . THR A 1 241 ? -21.053 -33.891 -0.362 1.00 85.31 241 THR A O 1
ATOM 1786 N N . LYS A 1 242 ? -22.949 -33.400 0.690 1.00 89.19 242 LYS A N 1
ATOM 1787 C CA . LYS A 1 242 ? -23.614 -32.907 -0.515 1.00 89.19 242 LYS A CA 1
ATOM 1788 C C . LYS A 1 242 ? -23.285 -31.433 -0.741 1.00 89.19 242 LYS A C 1
ATOM 1790 O O . LYS A 1 242 ? -23.632 -30.593 0.085 1.00 89.19 242 LYS A O 1
ATOM 1795 N N . GLY A 1 243 ? -22.642 -31.108 -1.860 1.00 86.38 243 GLY A N 1
ATOM 1796 C CA . GLY A 1 243 ? -22.247 -29.730 -2.155 1.00 86.38 243 GLY A CA 1
ATOM 1797 C C . GLY A 1 243 ? -21.165 -29.599 -3.220 1.00 86.38 243 GLY A C 1
ATOM 1798 O O . GLY A 1 243 ? -20.710 -30.582 -3.804 1.00 86.38 243 GLY A O 1
ATOM 1799 N N . LEU A 1 244 ? -20.759 -28.358 -3.492 1.00 83.81 244 LEU A N 1
ATOM 1800 C CA . LEU A 1 244 ? -19.680 -28.048 -4.427 1.00 83.81 244 LEU A CA 1
ATOM 1801 C C . LEU A 1 244 ? -18.384 -27.783 -3.651 1.00 83.81 244 LEU A C 1
ATOM 1803 O O . LEU A 1 244 ? -18.351 -26.933 -2.762 1.00 83.81 244 LEU A O 1
ATOM 1807 N N . TYR A 1 245 ? -17.321 -28.496 -4.013 1.00 86.56 245 TYR A N 1
ATOM 1808 C CA . TYR A 1 245 ? -16.028 -28.467 -3.330 1.00 86.56 245 TYR A CA 1
ATOM 1809 C C . TYR A 1 245 ? -14.881 -28.254 -4.320 1.00 86.56 245 TYR A C 1
ATOM 1811 O O . TYR A 1 245 ? -15.033 -28.486 -5.518 1.00 86.56 245 TYR A O 1
ATOM 1819 N N . ILE A 1 246 ? -13.720 -27.843 -3.820 1.00 81.69 246 ILE A N 1
ATOM 1820 C CA . ILE A 1 246 ? -12.444 -27.876 -4.532 1.00 81.69 246 ILE A CA 1
ATOM 1821 C C . ILE A 1 246 ? -11.692 -29.118 -4.054 1.00 81.69 246 ILE A C 1
ATOM 1823 O O . ILE A 1 246 ? -11.331 -29.219 -2.884 1.00 81.69 246 ILE A O 1
ATOM 1827 N N . ILE A 1 247 ? -11.471 -30.073 -4.956 1.00 78.44 247 ILE A N 1
ATOM 1828 C CA . ILE A 1 247 ? -10.743 -31.317 -4.684 1.00 78.44 247 ILE A CA 1
ATOM 1829 C C . ILE A 1 247 ? -9.625 -31.415 -5.713 1.00 78.44 247 ILE A C 1
ATOM 1831 O O . ILE A 1 247 ? -9.894 -31.392 -6.915 1.00 78.44 247 ILE A O 1
ATOM 1835 N N . ASN A 1 248 ? -8.369 -31.483 -5.261 1.00 72.50 248 ASN A N 1
ATOM 1836 C CA . ASN A 1 248 ? -7.195 -31.480 -6.148 1.00 72.50 248 ASN A CA 1
ATOM 1837 C C . ASN A 1 248 ? -7.207 -30.321 -7.166 1.00 72.50 248 ASN A C 1
ATOM 1839 O O . ASN A 1 248 ? -6.942 -30.513 -8.352 1.00 72.50 248 ASN A O 1
ATOM 1843 N N . GLY A 1 249 ? -7.593 -29.122 -6.717 1.00 61.47 249 GLY A N 1
ATOM 1844 C CA . GLY A 1 249 ? -7.635 -27.920 -7.557 1.00 61.47 249 GLY A CA 1
ATOM 1845 C C . GLY A 1 249 ? -8.780 -27.871 -8.576 1.00 61.47 249 GLY A C 1
ATOM 1846 O O . GLY A 1 249 ? -8.816 -26.965 -9.404 1.00 61.47 249 GLY A O 1
ATOM 1847 N N . ARG A 1 250 ? -9.734 -28.810 -8.540 1.00 68.50 250 ARG A N 1
ATOM 1848 C CA . ARG A 1 250 ? -10.895 -28.832 -9.444 1.00 68.50 250 ARG A CA 1
ATOM 1849 C C . ARG A 1 250 ? -12.193 -28.651 -8.673 1.00 68.50 250 ARG A C 1
ATOM 1851 O O . ARG A 1 250 ? -12.343 -29.200 -7.584 1.00 68.50 250 ARG A O 1
ATOM 1858 N N . LYS A 1 251 ? -13.151 -27.927 -9.262 1.00 81.94 251 LYS A N 1
ATOM 1859 C CA . LYS A 1 251 ? -14.524 -27.858 -8.744 1.00 81.94 251 LYS A CA 1
ATOM 1860 C C . LYS A 1 251 ? -15.201 -29.215 -8.952 1.00 81.94 251 LYS A C 1
ATOM 1862 O O . LYS A 1 251 ? -15.324 -29.669 -10.087 1.00 81.94 251 LYS A O 1
ATOM 1867 N N . VAL A 1 252 ? -15.635 -29.848 -7.869 1.00 84.69 252 VAL A N 1
ATOM 1868 C CA . VAL A 1 252 ? -16.293 -31.157 -7.859 1.00 84.69 252 VAL A CA 1
ATOM 1869 C C . VAL A 1 252 ? -17.628 -31.030 -7.140 1.00 84.69 252 VAL A C 1
ATOM 1871 O O . VAL A 1 252 ? -17.688 -30.582 -5.996 1.00 84.69 252 VAL A O 1
ATOM 1874 N N . MET A 1 253 ? -18.706 -31.414 -7.822 1.00 89.19 253 MET A N 1
ATOM 1875 C CA . MET A 1 253 ? -20.033 -31.528 -7.221 1.00 89.19 253 MET A CA 1
ATOM 1876 C C . MET A 1 253 ? -20.163 -32.916 -6.602 1.00 89.19 253 MET A C 1
ATOM 1878 O O . MET A 1 253 ? -20.171 -33.916 -7.321 1.00 89.19 253 MET A O 1
ATOM 1882 N N . VAL A 1 254 ? -20.255 -32.969 -5.279 1.00 85.56 254 VAL A N 1
ATOM 1883 C CA . VAL A 1 254 ? -20.503 -34.202 -4.533 1.00 85.56 254 VAL A CA 1
ATOM 1884 C C . VAL A 1 254 ? -22.012 -34.315 -4.332 1.00 85.56 254 VAL A C 1
ATOM 1886 O O . VAL A 1 254 ? -22.648 -33.393 -3.812 1.00 85.56 254 VAL A O 1
ATOM 1889 N N . LYS A 1 255 ? -22.581 -35.387 -4.889 1.00 84.50 255 LYS A N 1
ATOM 1890 C CA . LYS A 1 255 ? -24.029 -35.599 -5.025 1.00 84.50 255 LYS A CA 1
ATOM 1891 C C . LYS A 1 255 ? -24.649 -36.210 -3.777 1.00 84.50 255 LYS A C 1
ATOM 1893 O O . LYS A 1 255 ? -23.982 -37.070 -3.168 1.00 84.50 255 LYS A O 1
#

Radius of gyration: 18.92 Å; Cα contacts (8 Å, |Δi|>4): 732; chains: 1; bounding box: 42×54×49 Å

Foldseek 3Di:
DDDAEQAQQAAAQAEDELFEAEADDTAAAHEFYAHHHQEYFAQVCADPVSHHDEYEYYQYEYEHEEEHEEAWYENHYREYHTHYEHYLYEYAYAYEYNYQAYEQHYREYAEEYEYELYEGHHEHHYPQYAQGTSYHYDPPHDAYEAYQYERHHDQPLGHHYHDPRHHHYNYHYDNPPCPLVNQVSSCVSDVQFWDWPSPVPTHIHGPRRVQHPDDDPDDPDPDPDDWFKAQPSGHTDPDDDAAWIQTPNDTDGDD

Secondary structure (DSSP, 8-state):
---S--SSSSEE-SEEEEEEEEEEEEEE-SS-B-SSEEEES-TTSB-TT-PBPPEEEEEEEEEEEEEE-SSEEESSEEEE-S-EEEES-EEEEEEEE--SEEESSEEEE-S-EEEEEEEEEEEEEESS-BSSB-----TTSPPPEEEEEEE-S-SS-------TT-EEEEEEE--SS-HHHHHHHHHHH-TTTEE----TTPPPEETT----B--------SS-----EEETTS-EESS--SEEEEETTEEEEE-